Protein AF-A0A8W8JVP8-F1 (afdb_monomer_lite)

Secondary structure (DSSP, 8-state):
-HHHHHHHHHHHHHHHS-TTTTTHHHHHHHHHHHHHHHHHHS-TT-HHHHHHHHHHHHHHHHHHHHTT-GGGGG--HHHHHHHHHHHHH-S-HHHHHHHHHHHHHHHHHHHTSTT-TTHHHHHHHHHHHHHHHHH-S-HHHHHHHHHHHHHHH-SGGGHHHHHHTTHHHHHHHHHHHHHHHHHHHTTS--TTHHHHHHHHHHHHHHHHHHHHHTT-

Radius of gyration: 17.59 Å; chains: 1; bounding box: 47×41×45 Å

Sequence (216 aa):
NLQAHALLCMNNMVNCMDLDLLGGADRLHQVWSSLASLLANIDKTDEMLLEATTSALRAVIQKLSSAGSQKLLEISVSDLQFLFSIGRSCQLADVRVNIVRIVAIVGVVFSKQADLPNVDTLKNIGIFLLTIVCGDKDLWVVSEALDSLFDVFGEDHLDSIDHDIGLTDRLSKFVPEMKSRVNLIKRKPDEHYPVISTAKTNLIRFVKYKLSKKKS

Organism: Magallana gigas (NCBI:txid29159)

Foldseek 3Di:
DVQLVVLQVLLVCLQPDAQVVCVHLVNLLVVLVVLLVVLVVDDLPPPSNLLSSLSNNLSSLVNCLVVVHPSLVVCDLVSLVSLLVCLLPRPDLSNVLSSLNSLLSSLLSQLPDPPSPPLVSNLVSLLSLLCQLVPPPDLLSNLSSLVSCCSNVVDPVCVVSCVVSVVLVSLVVCLVVLVVVLVVCVVPPDPSNVSSVVSSVVSVVSSVVSVVVVVD

Structure (mmCIF, N/CA/C/O backbone):
data_AF-A0A8W8JVP8-F1
#
_entry.id   AF-A0A8W8JVP8-F1
#
loop_
_atom_site.group_PDB
_atom_site.id
_atom_site.type_symbol
_atom_site.label_atom_id
_atom_site.label_alt_id
_atom_site.label_comp_id
_atom_site.label_asym_id
_atom_site.label_entity_id
_atom_site.label_seq_id
_atom_site.pdbx_PDB_ins_code
_atom_site.Cartn_x
_atom_site.Cartn_y
_atom_site.Cartn_z
_atom_site.occupancy
_atom_site.B_iso_or_equiv
_atom_site.auth_seq_id
_atom_site.auth_comp_id
_atom_site.auth_asym_id
_atom_site.auth_atom_id
_atom_site.pdbx_PDB_model_num
ATOM 1 N N . ASN A 1 1 ? 21.450 14.434 -4.551 1.00 73.56 1 ASN A N 1
ATOM 2 C CA . ASN A 1 1 ? 20.374 15.381 -4.929 1.00 73.56 1 ASN A CA 1
ATOM 3 C C . ASN A 1 1 ? 19.906 15.252 -6.395 1.00 73.56 1 ASN A C 1
ATOM 5 O O . ASN A 1 1 ? 18.708 15.160 -6.619 1.00 73.56 1 ASN A O 1
ATOM 9 N N . LEU A 1 2 ? 20.787 15.151 -7.407 1.00 90.06 2 LEU A N 1
ATOM 10 C CA . LEU A 1 2 ? 20.362 14.966 -8.817 1.00 90.06 2 LEU A CA 1
ATOM 11 C C . LEU A 1 2 ? 19.512 13.699 -9.060 1.00 90.06 2 LEU A C 1
ATOM 13 O O . LEU A 1 2 ? 18.519 13.745 -9.778 1.00 90.06 2 LEU A O 1
ATOM 17 N N . GLN A 1 3 ? 19.880 12.578 -8.435 1.00 92.62 3 GLN A N 1
ATOM 18 C CA . GLN A 1 3 ? 19.181 11.301 -8.611 1.00 92.62 3 GLN A CA 1
ATOM 19 C C . GLN A 1 3 ? 17.725 11.344 -8.122 1.00 92.62 3 GLN A C 1
ATOM 21 O O . GLN A 1 3 ? 16.835 10.882 -8.830 1.00 92.62 3 GLN A O 1
ATOM 26 N N . ALA A 1 4 ? 17.466 11.954 -6.961 1.00 93.62 4 ALA A N 1
ATOM 27 C CA . ALA A 1 4 ? 16.108 12.122 -6.448 1.00 93.62 4 ALA A CA 1
ATOM 28 C C . ALA A 1 4 ? 15.243 12.968 -7.398 1.00 93.62 4 ALA A C 1
ATOM 30 O O . ALA A 1 4 ? 14.127 12.581 -7.728 1.00 93.62 4 ALA A O 1
ATOM 31 N N . HIS A 1 5 ? 15.785 14.065 -7.936 1.00 93.38 5 HIS A N 1
ATOM 32 C CA . HIS A 1 5 ? 15.078 14.886 -8.923 1.00 93.38 5 HIS A CA 1
ATOM 33 C C . HIS A 1 5 ? 14.764 14.124 -10.218 1.00 93.38 5 HIS A C 1
ATOM 35 O O . HIS A 1 5 ? 13.668 14.261 -10.762 1.00 93.38 5 HIS A O 1
ATOM 41 N N . ALA A 1 6 ? 15.689 13.289 -10.700 1.00 95.44 6 ALA A N 1
ATOM 42 C CA . ALA A 1 6 ? 15.445 12.440 -11.864 1.00 95.44 6 ALA A CA 1
ATOM 43 C C . ALA A 1 6 ? 14.307 11.433 -11.611 1.00 95.44 6 ALA A C 1
ATOM 45 O O . ALA A 1 6 ? 13.463 11.223 -12.481 1.00 95.44 6 ALA A O 1
ATOM 46 N N . LEU A 1 7 ? 14.239 10.860 -10.407 1.00 96.38 7 LEU A N 1
ATOM 47 C CA . LEU A 1 7 ? 13.170 9.943 -10.002 1.00 96.38 7 LEU A CA 1
ATOM 48 C C . LEU A 1 7 ? 11.818 10.646 -9.842 1.00 96.38 7 LEU A C 1
ATOM 50 O O . LEU A 1 7 ? 10.799 10.109 -10.268 1.00 96.38 7 LEU A O 1
ATOM 54 N N . LEU A 1 8 ? 11.796 11.867 -9.306 1.00 93.56 8 LEU A N 1
ATOM 55 C CA . LEU A 1 8 ? 10.578 12.681 -9.251 1.00 93.56 8 LEU A CA 1
ATOM 56 C C . LEU A 1 8 ? 10.084 13.051 -10.658 1.00 93.56 8 LEU A C 1
ATOM 58 O O . LEU A 1 8 ? 8.886 12.991 -10.932 1.00 93.56 8 LEU A O 1
ATOM 62 N N . CYS A 1 9 ? 11.001 13.364 -11.577 1.00 94.88 9 CYS A N 1
ATOM 63 C CA . CYS A 1 9 ? 10.668 13.568 -12.985 1.00 94.88 9 CYS A CA 1
ATOM 64 C C . CYS A 1 9 ? 10.066 12.297 -13.600 1.00 94.88 9 CYS A C 1
ATOM 66 O O . CYS A 1 9 ? 9.003 12.358 -14.216 1.00 94.88 9 CYS A O 1
ATOM 68 N N . MET A 1 10 ? 10.679 11.134 -13.357 1.00 94.62 10 MET A N 1
ATOM 69 C CA . MET A 1 10 ? 10.148 9.843 -13.797 1.00 94.62 10 MET A CA 1
ATOM 70 C C . MET A 1 10 ? 8.745 9.580 -13.238 1.00 94.62 10 MET A C 1
ATOM 72 O O . MET A 1 10 ? 7.858 9.217 -14.003 1.00 94.62 10 MET A O 1
ATOM 76 N N . ASN A 1 11 ? 8.515 9.804 -11.941 1.00 94.44 11 ASN A N 1
ATOM 77 C CA . ASN A 1 11 ? 7.189 9.703 -11.327 1.00 94.44 11 ASN A CA 1
ATOM 78 C C . ASN A 1 11 ? 6.154 10.550 -12.090 1.00 94.44 11 ASN A C 1
ATOM 80 O O . ASN A 1 11 ? 5.078 10.060 -12.430 1.00 94.44 11 ASN A O 1
ATOM 84 N N . ASN A 1 12 ? 6.490 11.797 -12.421 1.00 94.38 12 ASN A N 1
ATOM 85 C CA . ASN A 1 12 ? 5.593 12.688 -13.158 1.00 94.38 12 ASN A CA 1
ATOM 86 C C . ASN A 1 12 ? 5.352 12.207 -14.598 1.00 94.38 12 ASN A C 1
ATOM 88 O O . ASN A 1 12 ? 4.207 12.162 -15.044 1.00 94.38 12 ASN A O 1
ATOM 92 N N . MET A 1 13 ? 6.408 11.796 -15.308 1.00 95.06 13 MET A N 1
ATOM 93 C CA . MET A 1 13 ? 6.306 11.253 -16.667 1.00 95.06 13 MET A CA 1
ATOM 94 C C . MET A 1 13 ? 5.425 10.006 -16.708 1.00 95.06 13 MET A C 1
ATOM 96 O O . MET A 1 13 ? 4.513 9.927 -17.528 1.00 95.06 13 MET A O 1
ATOM 100 N N . VAL A 1 14 ? 5.651 9.056 -15.797 1.00 95.50 14 VAL A N 1
ATOM 101 C CA . VAL A 1 14 ? 4.862 7.824 -15.725 1.00 95.50 14 VAL A CA 1
ATOM 102 C C . VAL A 1 14 ? 3.395 8.146 -15.470 1.00 95.50 14 VAL A C 1
ATOM 104 O O . VAL A 1 14 ? 2.540 7.563 -16.120 1.00 95.50 14 VAL A O 1
ATOM 107 N N . ASN A 1 15 ? 3.066 9.099 -14.597 1.00 92.25 15 ASN A N 1
ATOM 108 C CA . ASN A 1 15 ? 1.666 9.447 -14.350 1.00 92.25 15 ASN A CA 1
ATOM 109 C C . ASN A 1 15 ? 0.973 10.044 -15.592 1.00 92.25 15 ASN A C 1
ATOM 111 O O . ASN A 1 15 ? -0.162 9.665 -15.887 1.00 92.25 15 ASN A O 1
ATOM 115 N N . CYS A 1 16 ? 1.656 10.906 -16.349 1.00 93.25 16 CYS A N 1
ATOM 116 C CA . CYS A 1 16 ? 1.052 11.665 -17.450 1.00 93.25 16 CYS A CA 1
ATOM 117 C C . CYS A 1 16 ? 1.088 10.976 -18.822 1.00 93.25 16 CYS A C 1
ATOM 119 O O . CYS A 1 16 ? 0.309 11.348 -19.694 1.00 93.25 16 CYS A O 1
ATOM 121 N N . MET A 1 17 ? 1.991 10.019 -19.045 1.00 94.75 17 MET A N 1
ATOM 122 C CA . MET A 1 17 ? 2.182 9.398 -20.361 1.00 94.75 17 MET A CA 1
ATOM 123 C C . MET A 1 17 ? 1.360 8.118 -20.531 1.00 94.75 17 MET A C 1
ATOM 125 O O . MET A 1 17 ? 1.096 7.386 -19.569 1.00 94.75 17 MET A O 1
ATOM 129 N N . ASP A 1 18 ? 0.995 7.826 -21.777 1.00 93.88 18 ASP A N 1
ATOM 130 C CA . ASP A 1 18 ? 0.385 6.553 -22.157 1.00 93.88 18 ASP A CA 1
ATOM 131 C C . ASP A 1 18 ? 1.396 5.406 -22.074 1.00 93.88 18 ASP A C 1
ATOM 133 O O . ASP A 1 18 ? 2.604 5.599 -22.238 1.00 93.88 18 ASP A O 1
ATOM 137 N N . LEU A 1 19 ? 0.895 4.191 -21.836 1.00 94.19 19 LEU A N 1
ATOM 138 C CA . LEU A 1 19 ? 1.739 3.010 -21.638 1.00 94.19 19 LEU A CA 1
ATOM 139 C C . LEU A 1 19 ? 2.659 2.741 -22.840 1.00 94.19 19 LEU A C 1
ATOM 141 O O . LEU A 1 19 ? 3.826 2.395 -22.650 1.00 94.19 19 LEU A O 1
ATOM 145 N N . ASP A 1 20 ? 2.169 2.951 -24.061 1.00 94.12 20 ASP A N 1
ATOM 146 C CA . ASP A 1 20 ? 2.948 2.730 -25.283 1.00 94.12 20 ASP A CA 1
ATOM 147 C C . ASP A 1 20 ? 4.130 3.701 -25.393 1.00 94.12 20 ASP A C 1
ATOM 149 O O . ASP A 1 20 ? 5.238 3.299 -25.753 1.00 94.12 20 ASP A O 1
ATOM 153 N N . LEU A 1 21 ? 3.943 4.961 -24.983 1.00 94.88 21 LEU A N 1
ATOM 154 C CA . LEU A 1 21 ? 5.013 5.966 -24.950 1.00 94.88 21 LEU A CA 1
ATOM 155 C C . LEU A 1 21 ? 6.066 5.667 -23.873 1.00 94.88 21 LEU A C 1
ATOM 157 O O . LEU A 1 21 ? 7.211 6.101 -23.986 1.00 94.88 21 LEU A O 1
ATOM 161 N N . LEU A 1 22 ? 5.695 4.902 -22.845 1.00 94.25 22 LEU A N 1
ATOM 162 C CA . LEU A 1 22 ? 6.605 4.388 -21.818 1.00 94.25 22 LEU A CA 1
ATOM 163 C C . LEU A 1 22 ? 7.315 3.090 -22.253 1.00 94.25 22 LEU A C 1
ATOM 165 O O . LEU A 1 22 ? 8.134 2.547 -21.509 1.00 94.25 22 LEU A O 1
ATOM 169 N N . GLY A 1 23 ? 7.047 2.608 -23.471 1.00 94.88 23 GLY A N 1
ATOM 170 C CA . GLY A 1 23 ? 7.647 1.402 -24.036 1.00 94.88 23 GLY A CA 1
ATOM 171 C C . GLY A 1 23 ? 6.919 0.106 -23.678 1.00 94.88 23 GLY A C 1
ATOM 172 O O . GLY A 1 23 ? 7.521 -0.961 -23.783 1.00 94.88 23 GLY A O 1
ATOM 173 N N . GLY A 1 24 ? 5.653 0.187 -23.262 1.00 96.69 24 GLY A N 1
ATOM 174 C CA . GLY A 1 24 ? 4.805 -0.972 -22.998 1.00 96.69 24 GLY A CA 1
ATOM 175 C C . GLY A 1 24 ? 4.950 -1.564 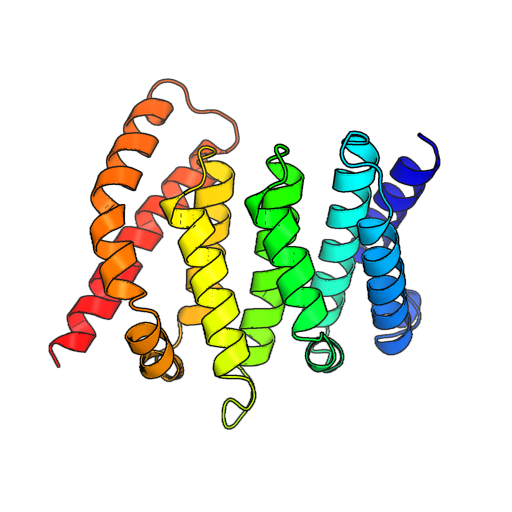-21.591 1.00 96.69 24 GLY A C 1
ATOM 176 O O . GLY A 1 24 ? 5.809 -1.179 -20.792 1.00 96.69 24 GLY A O 1
ATOM 177 N N . ALA A 1 25 ? 4.087 -2.538 -21.290 1.00 96.81 25 ALA A N 1
ATOM 178 C CA . ALA A 1 25 ? 4.012 -3.183 -19.978 1.00 96.81 25 ALA A CA 1
ATOM 179 C C . ALA A 1 25 ? 5.318 -3.882 -19.563 1.00 96.81 25 ALA A C 1
ATOM 181 O O . ALA A 1 25 ? 5.734 -3.745 -18.415 1.00 96.81 25 ALA A O 1
ATOM 182 N N . ASP A 1 26 ? 5.978 -4.597 -20.482 1.00 96.56 26 ASP A N 1
ATOM 183 C CA . ASP A 1 26 ? 7.235 -5.303 -20.201 1.00 96.56 26 ASP A CA 1
ATOM 184 C C . ASP A 1 26 ? 8.339 -4.345 -19.754 1.00 96.56 26 ASP A C 1
ATOM 186 O O . ASP A 1 26 ? 9.007 -4.575 -18.744 1.00 96.56 26 ASP A O 1
ATOM 190 N N . ARG A 1 27 ? 8.513 -3.237 -20.482 1.00 96.50 27 ARG A N 1
ATOM 191 C CA . ARG A 1 27 ? 9.546 -2.252 -20.162 1.00 96.50 27 ARG A CA 1
ATOM 192 C C . ARG A 1 27 ? 9.263 -1.567 -18.836 1.00 96.50 27 ARG A C 1
ATOM 194 O O . ARG A 1 27 ? 10.175 -1.367 -18.039 1.00 96.50 27 ARG A O 1
ATOM 201 N N . LEU A 1 28 ? 8.001 -1.244 -18.576 1.00 96.56 28 LEU A N 1
ATOM 202 C CA . LEU A 1 28 ? 7.609 -0.601 -17.333 1.00 96.56 28 LEU A CA 1
ATOM 203 C C . LEU A 1 28 ? 7.765 -1.548 -16.126 1.00 96.56 28 LEU A C 1
ATOM 205 O O . LEU A 1 28 ? 8.193 -1.114 -15.059 1.00 96.56 28 LEU A O 1
ATOM 209 N N . HIS A 1 29 ? 7.535 -2.851 -16.311 1.00 96.69 29 HIS A N 1
ATOM 210 C CA . HIS A 1 29 ? 7.855 -3.867 -15.306 1.00 96.69 29 HIS A CA 1
ATOM 211 C C . HIS A 1 29 ? 9.371 -3.981 -15.047 1.00 96.69 29 HIS A C 1
ATOM 213 O O . HIS A 1 29 ? 9.794 -4.028 -13.897 1.00 96.69 29 HIS A O 1
ATOM 219 N N . GLN A 1 30 ? 10.220 -3.911 -16.078 1.00 96.56 30 GLN A N 1
ATOM 220 C CA . GLN A 1 30 ? 11.682 -3.866 -15.888 1.00 96.56 30 GLN A CA 1
ATOM 221 C C . GLN A 1 30 ? 12.142 -2.614 -15.122 1.00 96.56 30 GLN A C 1
ATOM 223 O O . GLN A 1 30 ? 13.049 -2.686 -14.285 1.00 96.56 30 GLN A O 1
ATOM 228 N N . VAL A 1 31 ? 11.512 -1.463 -15.386 1.00 96.88 31 VAL A N 1
ATOM 229 C CA . VAL A 1 31 ? 11.746 -0.231 -14.616 1.00 96.88 31 VAL A CA 1
ATOM 230 C C . VAL A 1 31 ? 11.371 -0.451 -13.153 1.00 96.88 31 VAL A C 1
ATOM 232 O O . VAL A 1 31 ? 12.150 -0.085 -12.275 1.00 96.88 31 VAL A O 1
ATOM 235 N N . TRP A 1 32 ? 10.238 -1.102 -12.878 1.00 97.00 32 TRP A N 1
ATOM 236 C CA . TRP A 1 32 ? 9.845 -1.455 -11.516 1.00 97.00 32 TRP A CA 1
ATOM 237 C C . TRP A 1 32 ? 10.912 -2.296 -10.804 1.00 97.00 32 TRP A C 1
ATOM 239 O O . TRP A 1 32 ? 11.363 -1.911 -9.726 1.00 97.00 32 TRP A O 1
ATOM 249 N N . SER A 1 33 ? 11.388 -3.381 -11.426 1.00 96.00 33 SER A N 1
ATOM 250 C CA . SER A 1 33 ? 12.434 -4.235 -10.843 1.00 96.00 33 SER A CA 1
ATOM 251 C C . SER A 1 33 ? 13.728 -3.461 -10.575 1.00 96.00 33 SER A C 1
ATOM 253 O O . SER A 1 33 ? 14.359 -3.629 -9.532 1.00 96.00 33 SER A O 1
ATOM 255 N N . SER A 1 34 ? 14.105 -2.558 -11.485 1.00 96.81 34 SER A N 1
ATOM 256 C CA . SER A 1 34 ? 15.295 -1.712 -11.327 1.00 96.81 34 SER A CA 1
ATOM 257 C C . SER A 1 34 ? 15.152 -0.734 -10.158 1.00 96.81 34 SER A C 1
ATOM 259 O O . SER A 1 34 ? 16.087 -0.553 -9.380 1.00 96.81 34 SER A O 1
ATOM 261 N N . LEU A 1 35 ? 13.972 -0.130 -9.994 1.00 97.62 35 LEU A N 1
ATOM 262 C CA . LEU A 1 35 ? 13.672 0.757 -8.871 1.00 97.62 35 LEU A CA 1
ATOM 263 C C . LEU A 1 35 ? 13.597 -0.003 -7.539 1.00 97.62 35 LEU A C 1
ATOM 265 O O . LEU A 1 35 ? 14.050 0.519 -6.525 1.00 97.62 35 LEU A O 1
ATOM 269 N N . ALA A 1 36 ? 13.073 -1.232 -7.527 1.00 96.06 36 ALA A N 1
ATOM 270 C CA . ALA A 1 36 ? 13.038 -2.079 -6.336 1.00 96.06 36 ALA A CA 1
ATOM 271 C C . ALA A 1 36 ? 1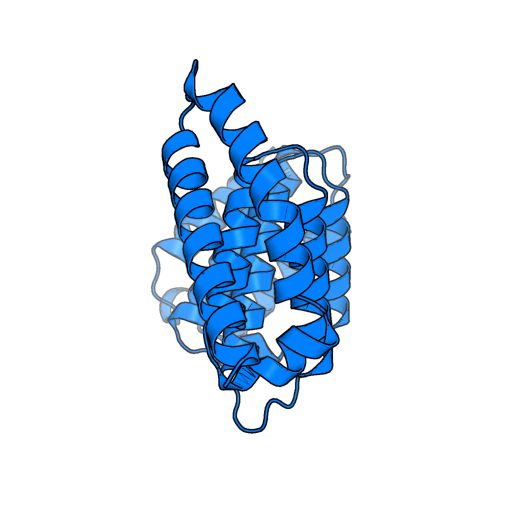4.460 -2.465 -5.899 1.00 96.06 36 ALA A C 1
ATOM 273 O O . ALA A 1 36 ? 14.805 -2.352 -4.721 1.00 96.06 36 ALA A O 1
ATOM 274 N N . SER A 1 37 ? 15.320 -2.814 -6.861 1.00 95.81 37 SER A N 1
ATOM 275 C CA . SER A 1 37 ? 16.746 -3.037 -6.617 1.00 95.81 37 SER A CA 1
ATOM 276 C C . SER A 1 37 ? 17.447 -1.771 -6.126 1.00 95.81 37 SER A C 1
ATOM 278 O O . SER A 1 37 ? 18.285 -1.852 -5.231 1.00 95.81 37 SER A O 1
ATOM 280 N N . LEU A 1 38 ? 17.131 -0.597 -6.679 1.00 96.38 38 LEU A N 1
ATOM 281 C CA . LEU A 1 38 ? 17.670 0.665 -6.174 1.00 96.38 38 LEU A CA 1
ATOM 282 C C . LEU A 1 38 ? 17.245 0.881 -4.718 1.00 96.38 38 LEU A C 1
ATOM 284 O O . LEU A 1 38 ? 18.104 1.121 -3.877 1.00 96.38 38 LEU A O 1
ATOM 288 N N . LEU A 1 39 ? 15.955 0.721 -4.411 1.00 96.62 39 LEU A N 1
ATOM 289 C CA . LEU A 1 39 ? 15.400 0.892 -3.068 1.00 96.62 39 LEU A CA 1
ATOM 290 C C . LEU A 1 39 ? 16.103 0.015 -2.024 1.00 96.62 39 LEU A C 1
ATOM 292 O O . LEU A 1 39 ? 16.334 0.470 -0.907 1.00 96.62 39 LEU A O 1
ATOM 296 N N . ALA A 1 40 ? 16.494 -1.208 -2.391 1.00 95.00 40 ALA A N 1
ATOM 297 C CA . ALA A 1 40 ? 17.250 -2.112 -1.522 1.00 95.00 40 ALA A CA 1
ATOM 298 C C . ALA A 1 40 ? 18.662 -1.617 -1.167 1.00 95.00 40 ALA A C 1
ATOM 300 O O . ALA A 1 40 ? 19.220 -2.054 -0.163 1.00 95.00 40 ALA A O 1
ATOM 301 N N . ASN A 1 41 ? 19.227 -0.707 -1.962 1.00 95.31 41 ASN A N 1
ATOM 302 C CA . ASN A 1 41 ? 20.592 -0.203 -1.814 1.00 95.31 41 ASN A CA 1
ATOM 303 C C . ASN A 1 41 ? 20.664 1.261 -1.345 1.00 95.31 41 ASN A C 1
ATOM 305 O O . ASN A 1 41 ? 21.764 1.788 -1.182 1.00 95.31 41 ASN A O 1
ATOM 309 N N . ILE A 1 42 ? 19.526 1.933 -1.141 1.00 94.69 42 ILE A N 1
ATOM 310 C CA . ILE A 1 42 ? 19.503 3.309 -0.631 1.00 94.69 42 ILE A CA 1
ATOM 311 C C . ILE A 1 42 ? 19.917 3.317 0.844 1.00 94.69 42 ILE A C 1
ATOM 313 O O . ILE A 1 42 ? 19.441 2.508 1.645 1.00 94.69 42 ILE A O 1
ATOM 317 N N . ASP A 1 43 ? 20.778 4.268 1.213 1.00 92.31 43 ASP A N 1
ATOM 318 C CA . ASP A 1 43 ? 21.049 4.573 2.615 1.00 92.31 43 ASP A CA 1
ATOM 319 C C . ASP A 1 43 ? 19.745 5.000 3.301 1.00 92.31 43 ASP A C 1
ATOM 321 O O . ASP A 1 43 ? 19.068 5.926 2.861 1.00 92.31 43 ASP A O 1
ATOM 325 N N . LYS A 1 44 ? 19.395 4.345 4.411 1.00 88.31 44 LYS A N 1
ATOM 326 C CA . LYS A 1 44 ? 18.154 4.617 5.152 1.00 88.31 44 LYS A CA 1
ATOM 327 C C . LYS A 1 44 ? 18.060 6.051 5.687 1.00 88.31 44 LYS A C 1
ATOM 329 O O . LYS A 1 44 ? 16.974 6.459 6.088 1.00 88.31 44 LYS A O 1
ATOM 334 N N . THR A 1 45 ? 19.174 6.778 5.725 1.00 91.06 45 THR A N 1
ATOM 335 C CA . THR A 1 45 ? 19.243 8.192 6.108 1.00 91.06 45 THR A CA 1
ATOM 336 C C . THR A 1 45 ? 19.008 9.156 4.939 1.00 91.06 45 THR A C 1
ATOM 338 O O . THR A 1 45 ? 18.758 10.335 5.178 1.00 91.06 45 THR A O 1
ATOM 341 N N . ASP A 1 46 ? 19.026 8.685 3.685 1.00 94.94 46 ASP A N 1
ATOM 342 C CA . ASP A 1 46 ? 18.709 9.498 2.504 1.00 94.94 46 ASP A CA 1
ATOM 343 C C . ASP A 1 46 ? 17.191 9.545 2.273 1.00 94.94 46 ASP A C 1
ATOM 345 O O . ASP A 1 46 ? 16.623 8.883 1.398 1.00 94.94 46 ASP A O 1
ATOM 349 N N . GLU A 1 47 ? 16.524 10.337 3.111 1.00 95.25 47 GLU A N 1
ATOM 350 C CA . GLU A 1 47 ? 15.067 10.483 3.138 1.00 95.25 47 GLU A CA 1
ATOM 351 C C . GLU A 1 47 ? 14.489 10.895 1.778 1.00 95.25 47 GLU A C 1
ATOM 353 O O . GLU A 1 47 ? 13.506 10.323 1.304 1.00 95.25 47 GLU A O 1
ATOM 358 N N . MET A 1 48 ? 15.159 11.832 1.106 1.00 95.69 48 MET A N 1
ATOM 359 C CA . MET A 1 48 ? 14.738 12.350 -0.192 1.00 95.69 48 MET A CA 1
ATOM 360 C C . MET A 1 48 ? 14.812 11.276 -1.282 1.00 95.69 48 MET A C 1
ATOM 362 O O . MET A 1 48 ? 13.914 11.172 -2.121 1.00 95.69 48 MET A O 1
ATOM 366 N N . LEU A 1 49 ? 15.877 10.469 -1.296 1.00 96.50 49 LEU A N 1
ATOM 367 C CA . LEU A 1 49 ? 16.018 9.407 -2.286 1.00 96.50 49 LEU A CA 1
ATOM 368 C C . LEU A 1 49 ? 15.037 8.257 -2.027 1.00 96.50 49 LEU A C 1
ATOM 370 O O . LEU A 1 49 ? 14.493 7.706 -2.988 1.00 96.50 49 LEU A O 1
ATOM 374 N N . LEU A 1 50 ? 14.758 7.929 -0.760 1.00 97.00 50 LEU A N 1
ATOM 375 C CA . LEU A 1 50 ? 13.727 6.956 -0.383 1.00 97.00 50 LEU A CA 1
ATOM 376 C C . LEU A 1 50 ? 12.337 7.391 -0.862 1.00 97.00 50 LEU A C 1
ATOM 378 O O . LEU A 1 50 ? 11.622 6.609 -1.497 1.00 97.00 50 LEU A O 1
ATOM 382 N N . GLU A 1 51 ? 11.955 8.638 -0.594 1.00 97.38 51 GLU A N 1
ATOM 383 C CA . GLU A 1 51 ? 10.658 9.180 -0.999 1.00 97.38 51 GLU A CA 1
ATOM 384 C C . GLU A 1 51 ? 10.520 9.222 -2.526 1.00 97.38 51 GLU A C 1
ATOM 386 O O . GLU A 1 51 ? 9.531 8.729 -3.078 1.00 97.38 51 GLU A O 1
ATOM 391 N N . ALA A 1 52 ? 11.539 9.723 -3.229 1.00 98.00 52 ALA A N 1
ATOM 392 C CA . ALA A 1 52 ? 11.525 9.803 -4.686 1.00 98.00 52 ALA A CA 1
ATOM 393 C C . ALA A 1 52 ? 11.454 8.412 -5.341 1.00 98.00 52 ALA A C 1
ATOM 395 O O . ALA A 1 52 ? 10.685 8.204 -6.283 1.00 98.00 52 ALA A O 1
ATOM 396 N N . THR A 1 53 ? 12.209 7.437 -4.822 1.00 98.25 53 THR A N 1
ATOM 397 C CA . THR A 1 53 ? 12.223 6.063 -5.353 1.00 98.25 53 THR A CA 1
ATOM 398 C C . THR A 1 53 ? 10.895 5.354 -5.108 1.00 98.25 53 THR A C 1
ATOM 400 O O . THR A 1 53 ? 10.352 4.733 -6.021 1.00 98.25 53 THR A O 1
ATOM 403 N N . THR A 1 54 ? 10.328 5.466 -3.903 1.00 98.19 54 THR A N 1
ATOM 404 C CA . THR A 1 54 ? 9.031 4.840 -3.590 1.00 98.19 54 THR A CA 1
ATOM 405 C C . THR A 1 54 ? 7.865 5.499 -4.321 1.00 98.19 54 THR A C 1
ATOM 407 O O . THR A 1 54 ? 6.941 4.800 -4.739 1.00 98.19 54 THR A O 1
ATOM 410 N N . SER A 1 55 ? 7.934 6.807 -4.573 1.00 98.31 55 SER A N 1
ATOM 411 C CA . SER A 1 55 ? 6.962 7.510 -5.416 1.00 98.31 55 SER A CA 1
ATOM 412 C C . SER A 1 55 ? 7.012 7.012 -6.862 1.00 98.31 55 SER A C 1
ATOM 414 O O . SER A 1 55 ? 5.975 6.661 -7.424 1.00 98.31 55 SER A O 1
ATOM 416 N N . ALA A 1 56 ? 8.212 6.885 -7.442 1.00 98.31 56 ALA A N 1
ATOM 417 C CA . ALA A 1 56 ? 8.391 6.339 -8.788 1.00 98.31 56 ALA A CA 1
ATOM 418 C C . ALA A 1 56 ? 7.911 4.878 -8.894 1.00 98.31 56 ALA A C 1
ATOM 420 O O . ALA A 1 56 ? 7.181 4.542 -9.828 1.00 98.31 56 ALA A O 1
ATOM 421 N N . LEU A 1 57 ? 8.239 4.029 -7.909 1.00 98.06 57 LEU A N 1
ATOM 422 C CA . LEU A 1 57 ? 7.728 2.653 -7.821 1.00 98.06 57 LEU A CA 1
ATOM 423 C C . LEU A 1 57 ? 6.200 2.615 -7.823 1.00 98.06 57 LEU A C 1
ATOM 425 O O . LEU A 1 57 ? 5.599 1.830 -8.559 1.00 98.06 57 LEU A O 1
ATOM 429 N N . ARG A 1 58 ? 5.566 3.481 -7.025 1.00 98.12 58 ARG A N 1
ATOM 430 C CA . ARG A 1 58 ? 4.108 3.571 -6.957 1.00 98.12 58 ARG A CA 1
ATOM 431 C C . ARG A 1 58 ? 3.504 4.007 -8.285 1.00 98.12 58 ARG A C 1
ATOM 433 O O . ARG A 1 58 ? 2.541 3.384 -8.719 1.00 98.12 58 ARG A O 1
ATOM 440 N N . ALA A 1 59 ? 4.054 5.031 -8.937 1.00 98.25 59 ALA A N 1
ATOM 441 C CA . ALA A 1 59 ? 3.559 5.491 -10.236 1.00 98.25 59 ALA A CA 1
ATOM 442 C C . ALA A 1 59 ? 3.611 4.381 -11.294 1.00 98.25 59 ALA A C 1
ATOM 444 O O . ALA A 1 59 ? 2.648 4.178 -12.033 1.00 98.25 59 ALA A O 1
ATOM 445 N N . VAL A 1 60 ? 4.703 3.614 -11.319 1.00 98.25 60 VAL A N 1
ATOM 446 C CA . VAL A 1 60 ? 4.873 2.470 -12.222 1.00 98.25 60 VAL A CA 1
ATOM 447 C C . VAL A 1 60 ? 3.800 1.404 -11.990 1.00 98.25 60 VAL A C 1
ATOM 449 O O . VAL A 1 60 ? 3.110 1.007 -12.931 1.00 98.25 60 VAL A O 1
ATOM 452 N N . ILE A 1 61 ? 3.612 0.976 -10.740 1.00 97.62 61 ILE A N 1
ATOM 453 C CA . ILE A 1 61 ? 2.611 -0.038 -10.381 1.00 97.62 61 ILE A CA 1
ATOM 454 C C . ILE A 1 61 ? 1.192 0.447 -10.680 1.00 97.62 61 ILE A C 1
ATOM 456 O O . ILE A 1 61 ? 0.382 -0.297 -11.235 1.00 97.62 61 ILE A O 1
ATOM 460 N N . GLN A 1 62 ? 0.904 1.714 -10.388 1.00 97.38 62 GLN A N 1
ATOM 461 C CA . GLN A 1 62 ? -0.382 2.329 -10.691 1.00 97.38 62 GLN A CA 1
ATOM 462 C C . GLN A 1 62 ? -0.665 2.340 -12.196 1.00 97.38 62 GLN A C 1
ATOM 464 O O . GLN A 1 62 ? -1.776 1.997 -12.605 1.00 97.38 62 GLN A O 1
ATOM 469 N N . LYS A 1 63 ? 0.326 2.695 -13.024 1.00 97.88 63 LYS A N 1
ATOM 470 C CA . LYS A 1 63 ? 0.181 2.702 -14.483 1.00 97.88 63 LYS A CA 1
ATOM 471 C C . LYS A 1 63 ? -0.069 1.296 -15.023 1.00 97.88 63 LYS A C 1
ATOM 473 O O . LYS A 1 63 ? -1.020 1.110 -15.782 1.00 97.88 63 LYS A O 1
ATOM 478 N N . LEU A 1 64 ? 0.713 0.305 -14.586 1.00 97.62 64 LEU A N 1
ATOM 479 C CA . LEU A 1 64 ? 0.513 -1.099 -14.963 1.00 97.62 64 LEU A CA 1
ATOM 480 C C . LEU A 1 64 ? -0.888 -1.598 -14.587 1.00 97.62 64 LEU A C 1
ATOM 482 O O . LEU A 1 64 ? -1.548 -2.238 -15.405 1.00 97.62 64 LEU A O 1
ATOM 486 N N . SER A 1 65 ? -1.361 -1.256 -13.387 1.00 96.44 65 SER A N 1
ATOM 487 C CA . SER A 1 65 ? -2.691 -1.637 -12.904 1.00 96.44 65 SER A CA 1
ATOM 488 C C . SER A 1 65 ? -3.802 -0.988 -13.724 1.00 96.44 65 SER A C 1
ATOM 490 O O . SER A 1 65 ? -4.701 -1.680 -14.198 1.00 96.44 65 SER A O 1
ATOM 492 N N . SER A 1 66 ? -3.703 0.321 -13.986 1.00 95.50 66 SER A N 1
ATOM 493 C CA . SER A 1 66 ? -4.683 1.042 -14.812 1.00 95.50 66 SER A CA 1
ATOM 494 C C . SER A 1 66 ? -4.774 0.516 -16.246 1.00 95.50 66 SER A C 1
ATOM 496 O O . SER A 1 66 ? -5.828 0.613 -16.865 1.00 95.50 66 SER A O 1
ATOM 498 N N . ALA A 1 67 ? -3.692 -0.079 -16.753 1.00 95.38 67 ALA A N 1
ATOM 499 C CA . ALA A 1 67 ? -3.646 -0.703 -18.068 1.00 95.38 67 ALA A CA 1
ATOM 500 C C . ALA A 1 67 ? -4.102 -2.177 -18.070 1.00 95.38 67 ALA A C 1
ATOM 502 O O . ALA A 1 67 ? -4.032 -2.829 -19.107 1.00 95.38 67 ALA A O 1
ATOM 503 N N . GLY A 1 68 ? -4.523 -2.732 -16.926 1.00 94.12 68 GLY A N 1
ATOM 504 C CA . GLY A 1 68 ? -4.925 -4.139 -16.812 1.00 94.12 68 GLY A CA 1
ATOM 505 C C . GLY A 1 68 ? -3.780 -5.127 -17.058 1.00 94.12 68 GLY A C 1
ATOM 506 O O . GLY A 1 68 ? -4.014 -6.257 -17.489 1.00 94.12 68 GLY A O 1
ATOM 507 N N . SER A 1 69 ? -2.534 -4.704 -16.827 1.00 94.75 69 SER A N 1
ATOM 508 C CA . SER A 1 69 ? -1.359 -5.510 -17.141 1.00 94.75 69 SER A CA 1
ATOM 509 C C . SER A 1 69 ? -1.225 -6.713 -16.209 1.00 94.75 69 SER A C 1
ATOM 511 O O . SER A 1 69 ? -1.123 -6.569 -14.989 1.00 94.75 69 SER A O 1
ATOM 513 N N . GLN A 1 70 ? -1.102 -7.902 -16.801 1.00 92.62 70 GLN A N 1
ATOM 514 C CA . GLN A 1 70 ? -0.825 -9.144 -16.071 1.00 92.62 70 GLN A CA 1
ATOM 515 C C . GLN A 1 70 ? 0.586 -9.180 -15.468 1.00 92.62 70 GLN A C 1
ATOM 517 O O . GLN A 1 70 ? 0.867 -10.030 -14.630 1.00 92.62 70 GLN A O 1
ATOM 522 N N . LYS A 1 71 ? 1.464 -8.224 -15.811 1.00 94.62 71 LYS A N 1
ATOM 523 C CA . LYS A 1 71 ? 2.809 -8.110 -15.222 1.00 94.62 71 LYS A CA 1
ATOM 524 C C . LYS A 1 71 ? 2.809 -7.914 -13.718 1.00 94.62 71 LYS A C 1
ATOM 526 O O . LYS A 1 71 ? 3.770 -8.279 -13.060 1.00 94.62 71 LYS A O 1
ATOM 531 N N . LEU A 1 72 ? 1.723 -7.395 -13.155 1.00 94.06 72 LEU A N 1
ATOM 532 C CA . LEU A 1 72 ? 1.597 -7.285 -11.706 1.00 94.06 72 LEU A CA 1
ATOM 533 C C . LEU A 1 72 ? 1.522 -8.651 -11.010 1.00 94.06 72 LEU A C 1
ATOM 535 O O . LEU A 1 72 ? 1.882 -8.731 -9.841 1.00 94.06 72 LEU A O 1
ATOM 539 N N . LEU A 1 73 ? 1.129 -9.719 -11.716 1.00 93.31 73 LEU A N 1
ATOM 540 C CA . LEU A 1 73 ? 1.173 -11.097 -11.211 1.00 93.31 73 LEU A CA 1
ATOM 541 C C . LEU A 1 73 ? 2.593 -11.666 -11.115 1.00 93.31 73 LEU A C 1
ATOM 543 O O . LEU A 1 73 ? 2.794 -12.663 -10.431 1.00 93.31 73 LEU A O 1
ATOM 547 N N . GLU A 1 74 ? 3.573 -11.040 -11.772 1.00 93.50 74 GLU A N 1
ATOM 548 C CA . GLU A 1 74 ? 4.980 -11.455 -11.721 1.00 93.50 74 GLU A CA 1
ATOM 549 C C . GLU A 1 74 ? 5.705 -10.910 -10.475 1.00 93.50 74 GLU A C 1
ATOM 551 O O . GLU A 1 74 ? 6.833 -11.314 -10.194 1.00 93.50 74 GLU A O 1
ATOM 556 N N . ILE A 1 75 ? 5.060 -10.030 -9.696 1.00 93.12 75 ILE A N 1
ATOM 557 C CA . ILE A 1 75 ? 5.610 -9.501 -8.443 1.00 93.12 75 ILE A CA 1
ATOM 558 C C . ILE A 1 75 ? 5.721 -10.632 -7.426 1.00 93.12 75 ILE A C 1
ATOM 560 O O . ILE A 1 75 ? 4.727 -11.242 -7.023 1.00 93.12 75 ILE A O 1
ATOM 564 N N . SER A 1 76 ? 6.950 -10.900 -6.990 1.00 92.75 76 SER A N 1
ATOM 565 C CA . SER A 1 76 ? 7.237 -12.052 -6.150 1.00 92.75 76 SER A CA 1
ATOM 566 C C . SER A 1 76 ? 6.839 -11.822 -4.692 1.00 92.75 76 SER A C 1
ATOM 568 O O . SER A 1 76 ? 6.772 -10.698 -4.186 1.00 92.75 76 SER A O 1
ATOM 570 N N . VAL A 1 77 ? 6.656 -12.922 -3.959 1.00 93.50 77 VAL A N 1
ATOM 571 C CA . VAL A 1 77 ? 6.461 -12.871 -2.503 1.00 93.50 77 VAL A CA 1
ATOM 572 C C . VAL A 1 77 ? 7.656 -12.205 -1.813 1.00 93.50 77 VAL A C 1
ATOM 574 O O . VAL A 1 77 ? 7.461 -11.456 -0.858 1.00 93.50 77 VAL A O 1
ATOM 577 N N . SER A 1 78 ? 8.885 -12.424 -2.293 1.00 94.69 78 SER A N 1
ATOM 578 C CA . SER A 1 78 ? 10.083 -11.763 -1.757 1.00 94.69 78 SER A CA 1
ATOM 579 C C . SER A 1 78 ? 10.050 -10.249 -1.932 1.00 94.69 78 SER A C 1
ATOM 581 O O . SER A 1 78 ? 10.399 -9.536 -0.990 1.00 94.69 78 SER A O 1
ATOM 583 N N . ASP A 1 79 ? 9.574 -9.757 -3.078 1.00 95.38 79 ASP A N 1
ATOM 584 C CA . ASP A 1 79 ? 9.438 -8.317 -3.306 1.00 95.38 79 ASP A CA 1
ATOM 585 C C . ASP A 1 79 ? 8.433 -7.712 -2.324 1.00 95.38 79 ASP A C 1
ATOM 587 O O . ASP A 1 79 ? 8.706 -6.695 -1.688 1.00 95.38 79 ASP A O 1
ATOM 591 N N . LEU A 1 80 ? 7.294 -8.381 -2.122 1.00 97.44 80 LEU A N 1
ATOM 592 C CA . LEU A 1 80 ? 6.291 -7.948 -1.152 1.00 97.44 80 LEU A CA 1
ATOM 593 C C . LEU A 1 80 ? 6.834 -7.959 0.279 1.00 97.44 80 LEU A C 1
ATOM 595 O O . LEU A 1 80 ? 6.644 -6.985 1.001 1.00 97.44 80 LEU A O 1
ATOM 599 N N . GLN A 1 81 ? 7.555 -9.004 0.694 1.00 97.50 81 GLN A N 1
ATOM 600 C CA . GLN A 1 81 ? 8.157 -9.054 2.033 1.00 97.50 81 GLN A CA 1
ATOM 601 C C . GLN A 1 81 ? 9.181 -7.937 2.246 1.00 97.50 81 GLN A C 1
ATOM 603 O O . GLN A 1 81 ? 9.210 -7.316 3.315 1.00 97.50 81 GLN A O 1
ATOM 608 N N . PHE A 1 82 ? 9.981 -7.634 1.223 1.00 97.25 82 PHE A N 1
ATOM 609 C CA . PHE A 1 82 ? 10.895 -6.501 1.247 1.00 97.25 82 PHE A CA 1
ATOM 610 C C . PHE A 1 82 ? 10.137 -5.177 1.423 1.00 97.25 82 PHE A C 1
ATOM 612 O O . PHE A 1 82 ? 10.434 -4.424 2.356 1.00 97.25 82 PHE A O 1
ATOM 619 N N . LEU A 1 83 ? 9.093 -4.931 0.627 1.00 98.25 83 LEU A N 1
ATOM 620 C CA . LEU A 1 83 ? 8.243 -3.744 0.761 1.00 98.25 83 LEU A CA 1
ATOM 621 C C . LEU A 1 83 ? 7.592 -3.668 2.148 1.00 98.25 83 LEU A C 1
ATOM 623 O O . LEU A 1 83 ? 7.631 -2.617 2.786 1.00 98.25 83 LEU A O 1
ATOM 627 N N . PHE A 1 84 ? 7.075 -4.780 2.680 1.00 98.50 84 PHE A N 1
ATOM 628 C CA . PHE A 1 84 ? 6.485 -4.804 4.018 1.00 98.50 84 PHE A CA 1
ATOM 629 C C . PHE A 1 84 ? 7.484 -4.405 5.100 1.00 98.50 84 PHE A C 1
ATOM 631 O O . PHE A 1 84 ? 7.097 -3.765 6.079 1.00 98.50 84 PHE A O 1
ATOM 638 N N . SER A 1 85 ? 8.752 -4.798 4.957 1.00 97.56 85 SER A N 1
ATOM 639 C CA . SER A 1 85 ? 9.798 -4.433 5.912 1.00 97.56 85 SER A CA 1
ATOM 640 C C . SER A 1 85 ? 10.023 -2.917 5.941 1.00 97.56 85 SER A C 1
ATOM 642 O O . SER A 1 85 ? 10.116 -2.331 7.022 1.00 97.56 85 SER A O 1
ATOM 644 N N . ILE A 1 86 ? 10.006 -2.261 4.775 1.00 97.12 86 ILE A N 1
ATOM 645 C CA . ILE A 1 86 ? 10.140 -0.804 4.651 1.00 97.12 86 ILE A CA 1
ATOM 646 C C . ILE A 1 86 ? 8.904 -0.115 5.221 1.00 97.12 86 ILE A C 1
ATOM 648 O O . ILE A 1 86 ? 9.037 0.759 6.077 1.00 97.12 86 ILE A O 1
ATOM 652 N N . GLY A 1 87 ? 7.710 -0.557 4.818 1.00 97.44 87 GLY A N 1
ATOM 653 C CA . GLY A 1 87 ? 6.443 0.011 5.279 1.00 97.44 87 GLY A CA 1
ATOM 654 C C . GLY A 1 87 ? 6.267 -0.049 6.797 1.00 97.44 87 GLY A C 1
ATOM 655 O O . GLY A 1 87 ? 5.621 0.821 7.363 1.00 97.44 87 GLY A O 1
ATOM 656 N N . ARG A 1 88 ? 6.879 -1.031 7.475 1.00 96.75 88 ARG A N 1
ATOM 657 C CA . ARG A 1 88 ? 6.849 -1.152 8.944 1.00 96.75 88 ARG A CA 1
ATOM 658 C C . ARG A 1 88 ? 7.932 -0.354 9.677 1.00 96.75 88 ARG A C 1
ATOM 660 O O . ARG A 1 88 ? 7.757 -0.074 10.857 1.00 96.75 88 ARG A O 1
ATOM 667 N N . SER A 1 89 ? 9.069 -0.062 9.041 1.00 94.00 89 SER A N 1
ATOM 668 C CA . SER A 1 89 ? 10.264 0.447 9.741 1.00 94.00 89 SER A CA 1
ATOM 669 C C . SER A 1 89 ? 10.666 1.876 9.370 1.00 94.00 89 SER A C 1
ATOM 671 O O . SER A 1 89 ? 11.337 2.542 10.165 1.00 94.00 89 SER A O 1
ATOM 673 N N . CYS A 1 90 ? 10.262 2.367 8.196 1.00 95.62 90 CYS A N 1
ATOM 674 C CA . CYS A 1 90 ? 10.612 3.708 7.741 1.00 95.62 90 CYS A CA 1
ATOM 675 C C . CYS A 1 90 ? 9.914 4.784 8.584 1.00 95.62 90 CYS A C 1
ATOM 677 O O . CYS A 1 90 ? 8.712 4.710 8.833 1.00 95.62 90 CYS A O 1
ATOM 679 N N . GLN A 1 91 ? 10.654 5.812 9.002 1.00 95.31 91 GLN A N 1
ATOM 680 C CA . GLN A 1 91 ? 10.107 6.901 9.820 1.00 95.31 91 GLN A CA 1
ATOM 681 C C . GLN A 1 91 ? 9.304 7.924 9.001 1.00 95.31 91 GLN A C 1
ATOM 683 O O . GLN A 1 91 ? 8.441 8.603 9.555 1.00 95.31 91 GLN A O 1
ATOM 688 N N . LEU A 1 92 ? 9.499 7.961 7.681 1.00 97.31 92 LEU A N 1
ATOM 689 C CA . LEU A 1 92 ? 8.825 8.888 6.772 1.00 97.31 92 LEU A CA 1
ATOM 690 C C . LEU A 1 92 ? 7.416 8.409 6.430 1.00 97.31 92 LEU A C 1
ATOM 692 O O . LEU A 1 92 ? 7.245 7.310 5.896 1.00 97.31 92 LEU A O 1
ATOM 696 N N . ALA A 1 93 ? 6.413 9.238 6.723 1.00 97.44 93 ALA A N 1
ATOM 697 C CA . ALA A 1 93 ? 5.016 8.927 6.439 1.00 97.44 93 ALA A CA 1
ATOM 698 C C . ALA A 1 93 ? 4.780 8.722 4.934 1.00 97.44 93 ALA A C 1
ATOM 700 O O . ALA A 1 93 ? 4.209 7.702 4.555 1.00 97.44 93 ALA A O 1
ATOM 701 N N . ASP A 1 94 ? 5.319 9.596 4.080 1.00 97.50 94 ASP A N 1
ATOM 702 C CA . ASP A 1 94 ? 5.198 9.515 2.617 1.00 97.50 94 ASP A CA 1
ATOM 703 C C . ASP A 1 94 ? 5.700 8.188 2.048 1.00 97.50 94 ASP A C 1
ATOM 705 O O . ASP A 1 94 ? 5.029 7.547 1.235 1.00 97.50 94 ASP A O 1
ATOM 709 N N . VAL A 1 95 ? 6.850 7.714 2.535 1.00 98.25 95 VAL A N 1
ATOM 710 C CA . VAL A 1 95 ? 7.392 6.405 2.154 1.00 98.25 95 VAL A CA 1
ATOM 711 C C . VAL A 1 95 ? 6.442 5.291 2.583 1.00 98.25 95 VAL A C 1
ATOM 713 O O . VAL A 1 95 ? 6.119 4.421 1.774 1.00 98.25 95 VAL A O 1
ATOM 716 N N . ARG A 1 96 ? 5.947 5.309 3.828 1.00 98.50 96 ARG A N 1
ATOM 717 C CA . ARG A 1 96 ? 5.009 4.281 4.308 1.00 98.50 96 ARG A CA 1
ATOM 718 C C . ARG A 1 96 ? 3.703 4.284 3.512 1.00 98.50 96 ARG A C 1
ATOM 720 O O . ARG A 1 96 ? 3.246 3.209 3.126 1.00 98.50 96 ARG A O 1
ATOM 727 N N . VAL A 1 97 ? 3.152 5.454 3.187 1.00 98.44 97 VAL A N 1
ATOM 728 C CA . VAL A 1 97 ? 1.964 5.592 2.326 1.00 98.44 97 VAL A CA 1
ATOM 729 C C . VAL A 1 97 ? 2.227 5.042 0.928 1.00 98.44 97 VAL A C 1
ATOM 731 O O . VAL A 1 97 ? 1.412 4.279 0.406 1.00 98.44 97 VAL A O 1
ATOM 734 N N . ASN A 1 98 ? 3.372 5.371 0.323 1.00 98.50 98 ASN A N 1
ATOM 735 C CA . ASN A 1 98 ? 3.743 4.839 -0.985 1.00 98.50 98 ASN A CA 1
ATOM 736 C C . ASN A 1 98 ? 3.785 3.305 -0.973 1.00 98.50 98 ASN A C 1
ATOM 738 O O . ASN A 1 98 ? 3.209 2.674 -1.858 1.00 98.50 98 ASN A O 1
ATOM 742 N N . ILE A 1 99 ? 4.406 2.709 0.048 1.00 98.62 99 ILE A N 1
ATOM 743 C CA . ILE A 1 99 ? 4.486 1.253 0.213 1.00 98.62 99 ILE A CA 1
ATOM 744 C C . ILE A 1 99 ? 3.101 0.628 0.401 1.00 98.62 99 ILE A C 1
ATOM 746 O O . ILE A 1 99 ? 2.785 -0.350 -0.276 1.00 98.62 99 ILE A O 1
ATOM 750 N N . VAL A 1 100 ? 2.273 1.189 1.286 1.00 98.75 100 VAL A N 1
ATOM 751 C CA . VAL A 1 100 ? 0.897 0.727 1.527 1.00 98.75 100 VAL A CA 1
ATOM 752 C C . VAL A 1 100 ? 0.113 0.681 0.217 1.00 98.75 100 VAL A C 1
ATOM 754 O O . VAL A 1 100 ? -0.449 -0.360 -0.119 1.00 98.75 100 VAL A O 1
ATOM 757 N N . ARG A 1 101 ? 0.164 1.757 -0.575 1.00 98.31 101 ARG A N 1
ATOM 758 C CA . ARG A 1 101 ? -0.536 1.847 -1.863 1.00 98.31 101 ARG A CA 1
ATOM 759 C C . ARG A 1 101 ? 0.008 0.873 -2.908 1.00 98.31 101 ARG A C 1
ATOM 761 O O . ARG A 1 101 ? -0.780 0.256 -3.614 1.00 98.31 101 ARG A O 1
ATOM 768 N N . ILE A 1 102 ? 1.331 0.698 -3.004 1.00 98.50 102 ILE A N 1
ATOM 769 C CA . ILE A 1 102 ? 1.935 -0.303 -3.904 1.00 98.50 102 ILE A CA 1
ATOM 770 C C . ILE A 1 102 ? 1.390 -1.694 -3.573 1.00 98.50 102 ILE A C 1
ATOM 772 O O . ILE A 1 102 ? 0.885 -2.389 -4.451 1.00 98.50 102 ILE A O 1
ATOM 776 N N . VAL A 1 103 ? 1.463 -2.078 -2.299 1.00 98.38 103 VAL A N 1
ATOM 777 C CA . VAL A 1 103 ? 1.007 -3.384 -1.819 1.00 98.38 103 VAL A CA 1
ATOM 778 C C . VAL A 1 103 ? -0.488 -3.577 -2.071 1.00 98.38 103 VAL A C 1
ATOM 780 O O . VAL A 1 103 ? -0.896 -4.652 -2.510 1.00 98.38 103 VAL A O 1
ATOM 783 N N . ALA A 1 104 ? -1.298 -2.545 -1.833 1.00 98.06 104 ALA A N 1
ATOM 784 C CA . ALA A 1 104 ? -2.736 -2.582 -2.066 1.00 98.06 104 ALA A CA 1
ATOM 785 C C . ALA A 1 104 ? -3.068 -2.833 -3.539 1.00 98.06 104 ALA A C 1
ATOM 787 O O . ALA A 1 104 ? -3.875 -3.706 -3.842 1.00 98.06 104 ALA A O 1
ATOM 788 N N . ILE A 1 105 ? -2.396 -2.138 -4.463 1.00 97.94 105 ILE A N 1
ATOM 789 C CA . ILE A 1 105 ? -2.606 -2.322 -5.904 1.00 97.94 105 ILE A CA 1
ATOM 790 C C . ILE A 1 105 ? -2.314 -3.769 -6.315 1.00 97.94 105 ILE A C 1
ATOM 792 O O . ILE A 1 105 ? -3.107 -4.371 -7.041 1.00 97.94 105 ILE A O 1
ATOM 796 N N . VAL A 1 106 ? -1.215 -4.349 -5.825 1.00 97.06 106 VAL A N 1
ATOM 797 C CA . VAL A 1 106 ? -0.893 -5.763 -6.076 1.00 97.06 106 VAL A CA 1
ATOM 798 C C . VAL A 1 106 ? -1.966 -6.676 -5.477 1.00 97.06 106 VAL A C 1
ATOM 800 O O . VAL A 1 106 ? -2.451 -7.578 -6.157 1.00 97.06 106 VAL A O 1
ATOM 803 N N . GLY A 1 107 ? -2.403 -6.397 -4.246 1.00 96.94 107 GLY A N 1
ATOM 804 C CA . GLY A 1 107 ? -3.478 -7.129 -3.576 1.00 96.94 107 GLY A CA 1
ATOM 805 C C . GLY A 1 107 ? -4.789 -7.128 -4.362 1.00 96.94 107 GLY A C 1
ATOM 806 O O . GLY A 1 107 ? -5.382 -8.186 -4.543 1.00 96.94 107 GLY A O 1
ATOM 807 N N . VAL A 1 108 ? -5.202 -5.979 -4.902 1.00 96.38 108 VAL A N 1
ATOM 808 C CA . VAL A 1 108 ? -6.410 -5.848 -5.736 1.00 96.38 108 VAL A CA 1
ATOM 809 C C . VAL A 1 108 ? -6.292 -6.662 -7.025 1.00 96.38 108 VAL A C 1
ATOM 811 O O . VAL A 1 108 ? -7.264 -7.266 -7.472 1.00 96.38 108 VAL A O 1
ATOM 814 N N . VAL A 1 109 ? -5.116 -6.693 -7.653 1.00 95.50 109 VAL A N 1
ATOM 815 C CA . VAL A 1 109 ? -4.912 -7.511 -8.859 1.00 95.50 109 VAL A CA 1
ATOM 816 C C . VAL A 1 109 ? -4.969 -8.998 -8.523 1.00 95.50 109 VAL A C 1
ATOM 818 O O . VAL A 1 109 ? -5.570 -9.771 -9.271 1.00 95.50 109 VAL A O 1
ATOM 821 N N . PHE A 1 110 ? -4.384 -9.400 -7.394 1.00 94.75 110 PHE A N 1
ATOM 822 C CA . PHE A 1 110 ? -4.358 -10.793 -6.951 1.00 94.75 110 PHE A CA 1
ATOM 823 C C . PHE A 1 110 ? -5.749 -11.275 -6.545 1.00 94.75 110 PHE A C 1
ATOM 825 O O . PHE A 1 110 ? -6.116 -12.404 -6.864 1.00 94.75 110 PHE A O 1
ATOM 832 N N . SER A 1 111 ? -6.539 -10.421 -5.891 1.00 94.00 111 SER A N 1
ATOM 833 C CA . SER A 1 111 ? -7.885 -10.765 -5.432 1.00 94.00 111 SER A CA 1
ATOM 834 C C . SER A 1 111 ? -8.890 -10.937 -6.569 1.00 94.00 111 SER A C 1
ATOM 836 O O . SER A 1 111 ? -9.905 -11.604 -6.387 1.00 94.00 111 SER A O 1
ATOM 838 N N . LYS A 1 112 ? -8.598 -10.384 -7.750 1.00 92.50 112 LYS A N 1
ATOM 839 C CA . LYS A 1 112 ? -9.426 -10.504 -8.959 1.00 92.50 112 LYS A CA 1
ATOM 840 C C . LYS A 1 112 ? -9.106 -11.727 -9.820 1.00 92.50 112 LYS A C 1
ATOM 842 O O . LYS A 1 112 ? -9.796 -11.949 -10.812 1.00 92.50 112 LYS A O 1
ATOM 847 N N . GLN A 1 113 ? -8.071 -12.500 -9.488 1.00 90.06 113 GLN A N 1
ATOM 848 C CA . GLN A 1 113 ? -7.727 -13.692 -10.263 1.00 90.06 113 GLN A CA 1
ATOM 849 C C . GLN A 1 113 ? -8.736 -14.814 -10.019 1.00 90.06 113 GLN A C 1
ATOM 851 O O . GLN A 1 113 ? -9.108 -15.085 -8.875 1.00 90.06 113 GLN A O 1
ATOM 856 N N . ALA A 1 114 ? -9.139 -15.487 -11.100 1.00 77.69 114 ALA A N 1
ATOM 857 C CA . ALA A 1 114 ? -9.944 -16.700 -11.010 1.00 77.69 114 ALA A CA 1
ATOM 858 C C . ALA A 1 114 ? -9.221 -17.745 -10.144 1.00 77.69 114 ALA A C 1
ATOM 860 O O . ALA A 1 114 ? -7.995 -17.835 -10.176 1.00 77.69 114 ALA A O 1
ATOM 861 N N . ASP A 1 115 ? -9.982 -18.489 -9.342 1.00 75.75 115 ASP A N 1
ATOM 862 C CA . ASP A 1 115 ? -9.503 -19.552 -8.444 1.00 75.75 115 ASP A CA 1
ATOM 863 C C . ASP A 1 115 ? -8.517 -19.125 -7.336 1.00 75.75 115 ASP A C 1
ATOM 865 O O . ASP A 1 115 ? -8.011 -19.977 -6.608 1.00 75.75 115 ASP A O 1
ATOM 869 N N . LEU A 1 116 ? -8.271 -17.817 -7.157 1.00 76.12 116 LEU A N 1
ATOM 870 C CA . LEU A 1 116 ? -7.409 -17.246 -6.111 1.00 76.12 116 LEU A CA 1
ATOM 871 C C . LEU A 1 116 ? -6.072 -18.003 -5.918 1.00 76.12 116 LEU A C 1
ATOM 873 O O . LEU A 1 116 ? -5.739 -18.369 -4.793 1.00 76.12 116 LEU A O 1
ATOM 877 N N . PRO A 1 117 ? -5.229 -18.194 -6.948 1.00 76.12 117 PRO A N 1
ATOM 878 C CA . PRO A 1 117 ? -3.972 -18.945 -6.815 1.00 76.12 117 PRO A CA 1
ATOM 879 C C . PRO A 1 117 ? -2.996 -18.345 -5.784 1.00 76.12 117 PRO A C 1
ATOM 881 O O . PRO A 1 117 ? -2.054 -19.003 -5.354 1.00 76.12 117 PRO A O 1
ATOM 884 N N . ASN A 1 118 ? -3.229 -17.097 -5.366 1.00 85.44 118 ASN A N 1
ATOM 885 C CA . ASN A 1 118 ? -2.373 -16.321 -4.479 1.00 85.44 118 ASN A CA 1
ATOM 886 C C . ASN A 1 118 ? -2.952 -16.141 -3.061 1.00 85.44 118 ASN A C 1
ATOM 888 O O . ASN A 1 118 ? -2.685 -15.114 -2.433 1.00 85.44 118 ASN A O 1
ATOM 892 N N . VAL A 1 119 ? -3.739 -17.099 -2.543 1.00 92.50 119 VAL A N 1
ATOM 893 C CA . VAL A 1 119 ? -4.368 -17.005 -1.203 1.00 92.50 119 VAL A CA 1
ATOM 894 C C . VAL A 1 119 ? -3.364 -16.622 -0.112 1.00 92.50 119 VAL A C 1
ATOM 896 O O . VAL A 1 119 ? -3.610 -15.681 0.640 1.00 92.50 119 VAL A O 1
ATOM 899 N N . ASP A 1 120 ? -2.222 -17.306 -0.024 1.00 94.25 120 ASP A N 1
ATOM 900 C CA . ASP A 1 120 ? -1.232 -17.033 1.028 1.00 94.25 120 ASP A CA 1
ATOM 901 C C . ASP A 1 120 ? -0.591 -15.651 0.877 1.00 94.25 120 ASP A C 1
ATOM 903 O O . ASP A 1 120 ? -0.333 -14.955 1.863 1.00 94.25 120 ASP A O 1
ATOM 907 N N . THR A 1 121 ? -0.385 -15.200 -0.359 1.00 95.38 121 THR A N 1
ATOM 908 C CA . THR A 1 121 ? 0.109 -13.847 -0.619 1.00 95.38 121 THR A CA 1
ATOM 909 C C . THR A 1 121 ? -0.925 -12.797 -0.222 1.00 95.38 121 THR A C 1
ATOM 911 O O . THR A 1 121 ? -0.568 -11.819 0.433 1.00 95.38 121 THR A O 1
ATOM 914 N N . LEU A 1 122 ? -2.209 -13.017 -0.519 1.00 96.50 122 LEU A N 1
ATOM 915 C CA . LEU A 1 122 ? -3.303 -12.151 -0.071 1.00 96.50 122 LEU A CA 1
ATOM 916 C C . LEU A 1 122 ? -3.403 -12.111 1.458 1.00 96.50 122 LEU A C 1
ATOM 918 O O . LEU A 1 122 ? -3.517 -11.027 2.028 1.00 96.50 122 LEU A O 1
ATOM 922 N N . LYS A 1 123 ? -3.263 -13.254 2.142 1.00 97.56 123 LYS A N 1
ATOM 923 C CA . LYS A 1 123 ? -3.181 -13.308 3.612 1.00 97.56 123 LYS A CA 1
ATOM 924 C C . LYS A 1 123 ? -2.037 -12.443 4.136 1.00 97.56 123 LYS A C 1
ATOM 926 O O . LYS A 1 123 ? -2.244 -11.632 5.036 1.00 97.56 123 LYS A O 1
ATOM 931 N N . ASN A 1 124 ? -0.847 -12.565 3.550 1.00 97.88 124 ASN A N 1
ATOM 932 C CA . ASN A 1 124 ? 0.317 -11.768 3.937 1.00 97.88 124 ASN A CA 1
ATOM 933 C C . ASN A 1 124 ? 0.104 -10.262 3.711 1.00 97.88 124 ASN A C 1
ATOM 935 O O . ASN A 1 124 ? 0.464 -9.464 4.577 1.00 97.88 124 ASN A O 1
ATOM 939 N N . ILE A 1 125 ? -0.520 -9.879 2.593 1.00 98.38 125 ILE A N 1
ATOM 940 C CA . ILE A 1 125 ? -0.910 -8.492 2.300 1.00 98.38 125 ILE A CA 1
ATOM 941 C C . ILE A 1 125 ? -1.887 -7.977 3.364 1.00 98.38 125 ILE A C 1
ATOM 943 O O . ILE A 1 125 ? -1.649 -6.924 3.956 1.00 98.38 125 ILE A O 1
ATOM 947 N N . GLY A 1 126 ? -2.943 -8.736 3.667 1.00 98.19 126 GLY A N 1
ATOM 948 C CA . GLY A 1 126 ? -3.924 -8.370 4.688 1.00 98.19 126 GLY A CA 1
ATOM 949 C C . GLY A 1 126 ? -3.304 -8.233 6.079 1.00 98.19 126 GLY A C 1
ATOM 950 O O . GLY A 1 126 ? -3.559 -7.253 6.777 1.00 98.19 126 GLY A O 1
ATOM 951 N N . ILE A 1 127 ? -2.421 -9.158 6.469 1.00 98.50 127 ILE A N 1
ATOM 952 C CA . ILE A 1 127 ? -1.682 -9.097 7.740 1.00 98.50 127 ILE A CA 1
ATOM 953 C C . ILE A 1 127 ? -0.788 -7.855 7.798 1.00 98.50 127 ILE A C 1
ATOM 955 O O . ILE A 1 127 ? -0.758 -7.173 8.827 1.00 98.50 127 ILE A O 1
ATOM 959 N N . PHE A 1 128 ? -0.068 -7.539 6.719 1.00 98.75 128 PHE A N 1
ATOM 960 C CA . PHE A 1 128 ? 0.751 -6.332 6.646 1.00 98.75 128 PHE A CA 1
ATOM 961 C C . PHE A 1 128 ? -0.100 -5.068 6.814 1.00 98.75 128 PHE A C 1
ATOM 963 O O . PHE A 1 128 ? 0.197 -4.258 7.692 1.00 98.75 128 PHE A O 1
ATOM 970 N N . LEU A 1 129 ? -1.184 -4.926 6.049 1.00 98.75 129 LEU A N 1
ATOM 971 C CA . LEU A 1 129 ? -2.056 -3.753 6.122 1.00 98.75 129 LEU A CA 1
ATOM 972 C C . LEU A 1 129 ? -2.703 -3.611 7.511 1.00 98.75 129 LEU A C 1
ATOM 974 O O . LEU A 1 129 ? -2.672 -2.529 8.092 1.00 98.75 129 LEU A O 1
ATOM 978 N N . LEU A 1 130 ? -3.187 -4.707 8.109 1.00 98.44 130 LEU A N 1
ATOM 979 C CA . LEU A 1 130 ? -3.680 -4.722 9.494 1.00 98.44 130 LEU A CA 1
ATOM 980 C C . LEU A 1 130 ? -2.604 -4.310 10.508 1.00 98.44 130 LEU A C 1
ATOM 982 O O . LEU A 1 130 ? -2.917 -3.659 11.504 1.00 98.44 130 LEU A O 1
ATOM 986 N N . THR A 1 131 ? -1.346 -4.690 10.275 1.00 98.38 131 THR A N 1
ATOM 987 C CA . THR A 1 131 ? -0.223 -4.292 11.138 1.00 98.38 131 THR A CA 1
ATOM 988 C C . THR A 1 131 ? -0.011 -2.781 11.098 1.00 98.38 131 THR A C 1
ATOM 990 O O . THR A 1 131 ? 0.203 -2.182 12.149 1.00 98.38 131 THR A O 1
ATOM 993 N N . ILE A 1 132 ? -0.125 -2.158 9.921 1.00 98.62 132 ILE A N 1
ATOM 994 C CA . ILE A 1 132 ? -0.059 -0.698 9.787 1.00 98.62 132 ILE A CA 1
ATOM 995 C C . ILE A 1 132 ? -1.255 -0.039 10.482 1.00 98.62 132 ILE A C 1
ATOM 997 O O . ILE A 1 132 ? -1.062 0.825 11.334 1.00 98.62 132 ILE A O 1
ATOM 1001 N N . VAL A 1 133 ? -2.482 -0.490 10.200 1.00 98.56 133 VAL A N 1
ATOM 1002 C CA . VAL A 1 133 ? -3.709 0.081 10.786 1.00 98.56 133 VAL A CA 1
ATOM 1003 C C . VAL A 1 133 ? -3.664 0.085 12.314 1.00 98.56 133 VAL A C 1
ATOM 1005 O O . VAL A 1 133 ? -3.948 1.106 12.935 1.00 98.56 133 VAL A O 1
ATOM 1008 N N . CYS A 1 134 ? -3.280 -1.036 12.922 1.00 96.44 134 CYS A N 1
ATOM 1009 C CA . CYS A 1 134 ? -3.290 -1.190 14.376 1.00 96.44 134 CYS A CA 1
ATOM 1010 C C . CYS A 1 134 ? -2.001 -0.713 15.069 1.00 96.44 134 CYS A C 1
ATOM 1012 O O . CYS A 1 134 ? -1.929 -0.782 16.294 1.00 96.44 134 CYS A O 1
ATOM 1014 N N . GLY A 1 135 ? -0.969 -0.305 14.322 1.00 96.19 135 GLY A N 1
ATOM 1015 C CA . GLY A 1 135 ? 0.370 -0.059 14.872 1.00 96.19 135 GLY A CA 1
ATOM 1016 C C . GLY A 1 135 ? 0.984 1.299 14.534 1.00 96.19 135 GLY A C 1
ATOM 1017 O O . GLY A 1 135 ? 1.857 1.760 15.272 1.00 96.19 135 GLY A O 1
ATOM 1018 N N . ASP A 1 136 ? 0.557 1.956 13.453 1.00 98.12 136 ASP A N 1
ATOM 1019 C CA . ASP A 1 136 ? 1.170 3.210 13.018 1.00 98.12 136 ASP A CA 1
ATOM 1020 C C . ASP A 1 136 ? 0.701 4.405 13.860 1.00 98.12 136 ASP A C 1
ATOM 1022 O O . ASP A 1 136 ? -0.478 4.562 14.215 1.00 98.12 136 ASP A O 1
ATOM 1026 N N . LYS A 1 137 ? 1.657 5.277 14.185 1.00 95.88 137 LYS A N 1
ATOM 1027 C CA . LYS A 1 137 ? 1.433 6.490 14.978 1.00 95.88 137 LYS A CA 1
ATOM 1028 C C . LYS A 1 137 ? 0.820 7.605 14.137 1.00 95.88 137 LYS A C 1
ATOM 1030 O O . LYS A 1 137 ? 0.063 8.418 14.673 1.00 95.88 137 LYS A O 1
ATOM 1035 N N . ASP A 1 138 ? 1.103 7.617 12.842 1.00 97.31 138 ASP A N 1
ATOM 1036 C CA . ASP A 1 138 ? 0.603 8.613 11.911 1.00 97.31 138 ASP A CA 1
ATOM 1037 C C . ASP A 1 138 ? -0.803 8.234 11.423 1.00 97.31 138 ASP A C 1
ATOM 1039 O O . ASP A 1 138 ? -1.020 7.171 10.841 1.00 97.31 138 ASP A O 1
ATOM 1043 N N . LEU A 1 139 ? -1.786 9.098 11.688 1.00 97.50 139 LEU A N 1
ATOM 1044 C CA . LEU A 1 139 ? -3.172 8.837 11.304 1.00 97.50 139 LEU A CA 1
ATOM 1045 C C . LEU A 1 139 ? -3.403 8.884 9.797 1.00 97.50 139 LEU A C 1
ATOM 1047 O O . LEU A 1 139 ? -4.336 8.229 9.328 1.00 97.50 139 LEU A O 1
ATOM 1051 N N . TRP A 1 140 ? -2.600 9.635 9.047 1.00 97.94 140 TRP A N 1
ATOM 1052 C CA . TRP A 1 140 ? -2.688 9.636 7.595 1.00 97.94 140 TRP A CA 1
ATOM 1053 C C . TRP A 1 140 ? -2.276 8.268 7.050 1.00 97.94 140 TRP A C 1
ATOM 1055 O O . TRP A 1 140 ? -3.058 7.650 6.330 1.00 97.94 140 TRP A O 1
ATOM 1065 N N . VAL A 1 141 ? -1.150 7.718 7.517 1.00 98.62 141 VAL A N 1
ATOM 1066 C CA . VAL A 1 141 ? -0.698 6.366 7.136 1.00 98.62 141 VAL A CA 1
ATOM 1067 C C . VAL A 1 141 ? -1.733 5.298 7.512 1.00 98.62 141 VAL A C 1
ATOM 1069 O O . VAL A 1 141 ? -2.063 4.442 6.691 1.00 98.62 141 VAL A O 1
ATOM 1072 N N . VAL A 1 1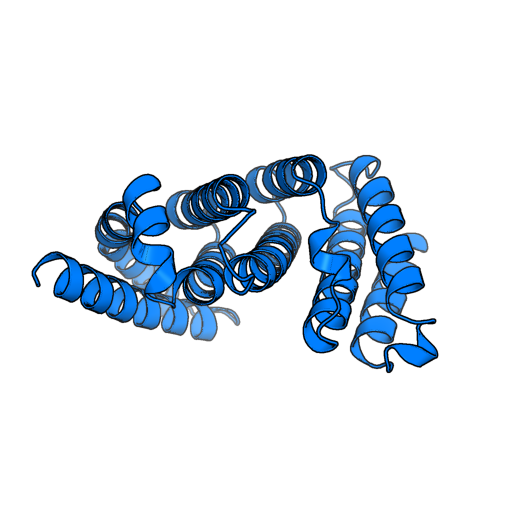42 ? -2.303 5.370 8.723 1.00 98.69 142 VAL A N 1
ATOM 1073 C CA . VAL A 1 142 ? -3.396 4.471 9.150 1.00 98.69 142 VAL A CA 1
ATOM 1074 C C . VAL A 1 142 ? -4.596 4.564 8.206 1.00 98.69 142 VAL A C 1
ATOM 1076 O O . VAL A 1 142 ? -5.206 3.547 7.885 1.00 98.69 142 VAL A O 1
ATOM 1079 N N . SER A 1 143 ? -4.950 5.772 7.770 1.00 98.56 143 SER A N 1
ATOM 1080 C CA . SER A 1 143 ? -6.118 6.002 6.914 1.00 98.56 143 SER A CA 1
ATOM 1081 C C . SER A 1 143 ? -5.917 5.434 5.513 1.00 98.56 143 SER A C 1
ATOM 1083 O O . SER A 1 143 ? -6.800 4.751 5.008 1.00 98.56 143 SER A O 1
ATOM 1085 N N . GLU A 1 144 ? -4.728 5.609 4.939 1.00 98.44 144 GLU A N 1
ATOM 1086 C CA . GLU A 1 144 ? -4.353 5.007 3.654 1.00 98.44 144 GLU A CA 1
ATOM 1087 C C . GLU A 1 144 ? -4.343 3.474 3.723 1.00 98.44 144 GLU A C 1
ATOM 1089 O O . GLU A 1 144 ? -4.774 2.799 2.788 1.00 98.44 144 GLU A O 1
ATOM 1094 N N . ALA A 1 145 ? -3.897 2.903 4.846 1.00 98.75 145 ALA A N 1
ATOM 1095 C CA . ALA A 1 145 ? -3.925 1.458 5.058 1.00 98.75 145 ALA A CA 1
ATOM 1096 C C . ALA A 1 145 ? -5.352 0.914 5.239 1.00 98.75 145 ALA A C 1
ATOM 1098 O O . ALA A 1 145 ? -5.637 -0.197 4.796 1.00 98.75 145 ALA A O 1
ATOM 1099 N N . LEU A 1 146 ? -6.254 1.687 5.852 1.00 98.69 146 LEU A N 1
ATOM 1100 C CA . LEU A 1 146 ? -7.675 1.346 5.934 1.00 98.69 146 LEU A CA 1
ATOM 1101 C C . LEU A 1 146 ? -8.330 1.335 4.553 1.00 98.69 146 LEU A C 1
ATOM 1103 O O . LEU A 1 146 ? -8.958 0.338 4.208 1.00 98.69 146 LEU A O 1
ATOM 1107 N N . ASP A 1 147 ? -8.154 2.394 3.761 1.00 98.25 147 ASP A N 1
ATOM 1108 C CA . ASP A 1 147 ? -8.711 2.450 2.404 1.00 98.25 147 ASP A CA 1
ATOM 1109 C C . ASP A 1 147 ? -8.147 1.311 1.539 1.00 98.25 147 ASP A C 1
ATOM 1111 O O . ASP A 1 147 ? -8.903 0.585 0.899 1.00 98.25 147 ASP A O 1
ATOM 1115 N N . SER A 1 148 ? -6.847 1.029 1.663 1.00 98.25 148 SER A N 1
ATOM 1116 C CA . SER A 1 148 ? -6.201 -0.122 1.021 1.00 98.25 148 SER A CA 1
ATOM 1117 C C . SER A 1 148 ? -6.809 -1.472 1.424 1.00 98.25 148 SER A C 1
ATOM 1119 O O .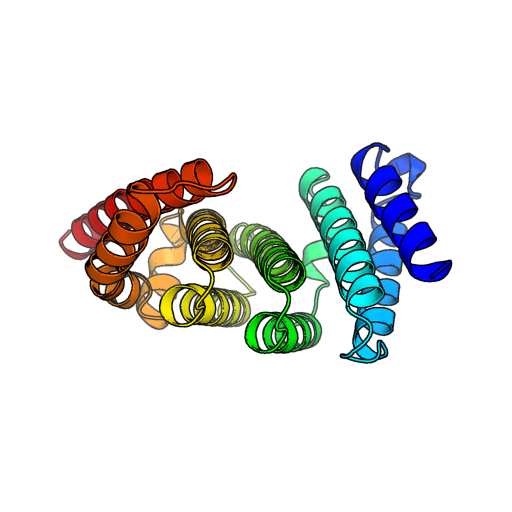 SER A 1 148 ? -6.966 -2.354 0.583 1.00 98.25 148 SER A O 1
ATOM 1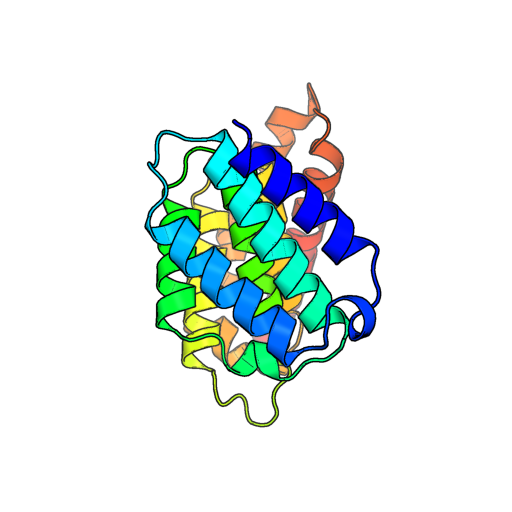121 N N . LEU A 1 149 ? -7.159 -1.668 2.702 1.00 97.94 149 LEU A N 1
ATOM 1122 C CA . LEU A 1 149 ? -7.857 -2.883 3.139 1.00 97.94 149 LEU A CA 1
ATOM 1123 C C . LEU A 1 149 ? -9.239 -2.994 2.499 1.00 97.94 149 LEU A C 1
ATOM 1125 O O . LEU A 1 149 ? -9.637 -4.095 2.129 1.00 97.94 149 LEU A O 1
ATOM 1129 N N . PHE A 1 150 ? -9.967 -1.885 2.379 1.00 96.94 150 PHE A N 1
ATOM 1130 C CA . PHE A 1 150 ? -11.300 -1.888 1.780 1.00 96.94 150 PHE A CA 1
ATOM 1131 C C . PHE A 1 150 ? -11.242 -2.169 0.280 1.00 96.94 150 PHE A C 1
ATOM 1133 O O . PHE A 1 150 ? -12.079 -2.917 -0.217 1.00 96.94 150 PHE A O 1
ATOM 1140 N N . ASP A 1 151 ? -10.234 -1.647 -0.415 1.00 96.12 151 ASP A N 1
ATOM 1141 C CA . ASP A 1 151 ? -10.025 -1.913 -1.838 1.00 96.12 151 ASP A CA 1
ATOM 1142 C C . ASP A 1 151 ? -9.687 -3.388 -2.099 1.00 96.12 151 ASP A C 1
ATOM 1144 O O . ASP A 1 151 ? -10.183 -3.981 -3.057 1.00 96.12 151 ASP A O 1
ATOM 1148 N N . VAL A 1 152 ? -8.859 -4.002 -1.244 1.00 96.50 152 VAL A N 1
ATOM 1149 C CA . VAL A 1 152 ? -8.435 -5.401 -1.417 1.00 96.50 152 VAL A CA 1
ATOM 1150 C C . VAL A 1 152 ? -9.510 -6.388 -0.954 1.00 96.50 152 VAL A C 1
ATOM 1152 O O . VAL A 1 152 ? -9.772 -7.349 -1.670 1.00 96.50 152 VAL A O 1
ATOM 1155 N N . PHE A 1 153 ? -10.126 -6.163 0.214 1.00 95.62 153 PHE A N 1
ATOM 1156 C CA . PHE A 1 153 ? -11.014 -7.110 0.918 1.00 95.62 153 PHE A CA 1
ATOM 1157 C C . PHE A 1 153 ? -12.489 -6.667 0.958 1.00 95.62 153 PHE A C 1
ATOM 1159 O O . PHE A 1 153 ? -13.281 -7.123 1.789 1.00 95.62 153 PHE A O 1
ATOM 1166 N N . GLY A 1 154 ? -12.873 -5.743 0.074 1.00 92.00 154 GLY A N 1
ATOM 1167 C CA . GLY A 1 154 ? -14.249 -5.258 -0.060 1.00 92.00 154 GLY A CA 1
ATOM 1168 C C . GLY A 1 154 ? -15.232 -6.322 -0.546 1.00 92.00 154 GLY A C 1
ATOM 1169 O O . GLY A 1 154 ? -16.394 -6.309 -0.145 1.00 92.00 154 GLY A O 1
ATOM 1170 N N . GLU A 1 155 ? -14.749 -7.250 -1.369 1.00 90.69 155 GLU A N 1
ATOM 1171 C CA . GLU A 1 155 ? -15.557 -8.276 -2.024 1.00 90.69 155 GLU A CA 1
ATOM 1172 C C . GLU A 1 155 ? -15.774 -9.511 -1.135 1.00 90.69 155 GLU A C 1
ATOM 1174 O O . GLU A 1 155 ? -14.911 -9.905 -0.347 1.00 90.69 155 GLU A O 1
ATOM 1179 N N . ASP A 1 156 ? -16.935 -10.151 -1.283 1.00 89.62 156 ASP A N 1
ATOM 1180 C CA . ASP A 1 156 ? -17.363 -11.254 -0.411 1.00 89.62 156 ASP A CA 1
ATOM 1181 C C . ASP A 1 156 ? -16.652 -12.583 -0.702 1.00 89.62 156 ASP A C 1
ATOM 1183 O O . ASP A 1 156 ? -16.554 -13.446 0.170 1.00 89.62 156 ASP A O 1
ATOM 1187 N N . HIS A 1 157 ? -16.120 -12.780 -1.914 1.00 89.81 157 HIS A N 1
ATOM 1188 C CA . HIS A 1 157 ? -15.401 -14.016 -2.258 1.00 89.81 157 HIS A CA 1
ATOM 1189 C C . HIS A 1 157 ? -14.090 -14.184 -1.477 1.00 89.81 157 HIS A C 1
ATOM 1191 O O . HIS A 1 157 ? -13.489 -15.256 -1.509 1.00 89.81 157 HIS A O 1
ATOM 1197 N N . LEU A 1 158 ? -13.659 -13.143 -0.761 1.00 92.38 158 LEU A N 1
ATOM 1198 C CA . LEU A 1 158 ? -12.472 -13.132 0.090 1.00 92.38 158 LEU A CA 1
ATOM 1199 C C . LEU A 1 158 ? -12.798 -13.369 1.571 1.00 92.38 158 LEU A C 1
ATOM 1201 O O . LEU A 1 158 ? -11.881 -13.391 2.390 1.00 92.38 158 LEU A O 1
ATOM 1205 N N . ASP A 1 159 ? -14.066 -13.597 1.934 1.00 91.25 159 ASP A N 1
ATOM 1206 C CA . ASP A 1 159 ? -14.497 -13.759 3.330 1.00 91.25 159 ASP A CA 1
ATOM 1207 C C . ASP A 1 159 ? -13.763 -14.907 4.062 1.00 91.25 159 ASP A C 1
ATOM 1209 O O . ASP A 1 159 ? -13.542 -14.838 5.274 1.00 91.25 159 ASP A O 1
ATOM 1213 N N . SER A 1 160 ? -13.331 -15.951 3.343 1.00 92.12 160 SER A N 1
ATOM 1214 C CA . SER A 1 160 ? -12.502 -17.027 3.910 1.00 92.12 160 SER A CA 1
ATOM 1215 C C . SER A 1 160 ? -11.119 -16.527 4.341 1.00 92.12 160 SER A C 1
ATOM 1217 O O . SER A 1 160 ? -10.641 -16.863 5.425 1.00 92.12 160 SER A O 1
ATOM 1219 N N . ILE A 1 161 ? -10.498 -15.663 3.536 1.00 94.44 161 ILE A N 1
ATOM 1220 C CA . ILE A 1 161 ? -9.220 -15.022 3.853 1.00 94.44 161 ILE A CA 1
ATOM 1221 C C . ILE A 1 161 ? -9.403 -14.047 5.018 1.00 94.44 161 ILE A C 1
ATOM 1223 O O . ILE A 1 161 ? -8.597 -14.058 5.951 1.00 94.44 161 ILE A O 1
ATOM 1227 N N . ASP A 1 162 ? -10.481 -13.258 5.003 1.00 92.31 162 ASP A N 1
ATOM 1228 C CA . ASP A 1 162 ? -10.830 -12.329 6.081 1.00 92.31 162 ASP A CA 1
ATOM 1229 C C . ASP A 1 162 ? -10.950 -13.042 7.430 1.00 92.31 162 ASP A C 1
ATOM 1231 O O . ASP A 1 162 ? -10.480 -12.531 8.456 1.00 92.31 162 ASP A O 1
ATOM 1235 N N . HIS A 1 163 ? -11.580 -14.220 7.433 1.00 93.75 163 HIS A N 1
ATOM 1236 C CA . HIS A 1 163 ? -11.701 -15.071 8.607 1.00 93.75 163 HIS A CA 1
ATOM 1237 C C . HIS A 1 163 ? -10.330 -15.566 9.081 1.00 93.75 163 HIS A C 1
ATOM 1239 O O . HIS A 1 163 ? -9.994 -15.395 10.254 1.00 93.75 163 HIS A O 1
ATOM 1245 N N . ASP A 1 164 ? -9.519 -16.109 8.173 1.00 95.81 164 ASP A N 1
ATOM 1246 C CA . ASP A 1 164 ? -8.213 -16.692 8.493 1.00 95.81 164 ASP A CA 1
ATOM 1247 C C . ASP A 1 164 ? -7.233 -15.681 9.103 1.00 95.81 164 ASP A C 1
ATOM 1249 O O . ASP A 1 164 ? -6.478 -16.019 10.017 1.00 95.81 164 ASP A O 1
ATOM 1253 N N . ILE A 1 165 ? -7.252 -14.426 8.642 1.00 96.88 165 ILE A N 1
ATOM 1254 C CA . ILE A 1 165 ? -6.386 -13.367 9.192 1.00 96.88 165 ILE A CA 1
ATOM 1255 C C . ILE A 1 165 ? -7.028 -12.612 10.370 1.00 96.88 165 ILE A C 1
ATOM 1257 O O . ILE A 1 165 ? -6.396 -11.742 10.980 1.00 96.88 165 ILE A O 1
ATOM 1261 N N . GLY A 1 166 ? -8.283 -12.927 10.708 1.00 96.31 166 GLY A N 1
ATOM 1262 C CA . GLY A 1 166 ? -9.050 -12.246 11.750 1.00 96.31 166 GLY A CA 1
ATOM 1263 C C . GLY A 1 166 ? -9.296 -10.764 11.447 1.00 96.31 166 GLY A C 1
ATOM 1264 O O . GLY A 1 166 ? -9.288 -9.945 12.372 1.00 96.31 166 GLY A O 1
ATOM 1265 N N . LEU A 1 167 ? -9.487 -10.408 10.170 1.00 96.50 167 LEU A N 1
ATOM 1266 C CA . LEU A 1 167 ? -9.610 -9.027 9.686 1.00 96.50 167 LEU A CA 1
ATOM 1267 C C . LEU A 1 167 ? -10.719 -8.273 10.426 1.00 96.50 167 LEU A C 1
ATOM 1269 O O . LEU A 1 167 ? -10.466 -7.273 11.102 1.00 96.50 167 LEU A O 1
ATOM 1273 N N . THR A 1 168 ? -11.948 -8.785 10.335 1.00 95.88 168 THR A N 1
ATOM 1274 C CA . THR A 1 168 ? -13.137 -8.133 10.901 1.00 95.88 168 THR A CA 1
ATOM 1275 C C . THR A 1 168 ? -13.030 -7.979 12.419 1.00 95.88 168 THR A C 1
ATOM 1277 O O . THR A 1 168 ? -13.360 -6.922 12.960 1.00 95.88 168 THR A O 1
ATOM 1280 N N . ASP A 1 169 ? -12.511 -8.993 13.114 1.00 96.12 169 ASP A N 1
ATOM 1281 C CA . ASP A 1 169 ? -12.384 -8.974 14.574 1.00 96.12 169 ASP A CA 1
ATOM 1282 C C . ASP A 1 169 ? -11.340 -7.941 15.037 1.00 96.12 169 ASP A C 1
ATOM 1284 O O . ASP A 1 169 ? -11.568 -7.215 16.010 1.00 96.12 169 ASP A O 1
ATOM 1288 N N . ARG A 1 170 ? -10.207 -7.826 14.330 1.00 97.81 170 ARG A N 1
ATOM 1289 C CA . ARG A 1 170 ? -9.170 -6.819 14.613 1.00 97.81 170 ARG A CA 1
ATOM 1290 C C . ARG A 1 170 ? -9.666 -5.403 14.327 1.00 97.81 170 ARG A C 1
ATOM 1292 O O . ARG A 1 170 ? -9.545 -4.540 15.195 1.00 97.81 170 ARG A O 1
ATOM 1299 N N . LEU A 1 171 ? -10.294 -5.177 13.172 1.00 98.25 171 LEU A N 1
ATOM 1300 C CA . LEU A 1 171 ? -10.854 -3.870 12.817 1.00 98.25 171 LEU A CA 1
ATOM 1301 C C . LEU A 1 171 ? -11.964 -3.444 13.786 1.00 98.25 171 LEU A C 1
ATOM 1303 O O . LEU A 1 171 ? -11.991 -2.293 14.220 1.00 98.25 171 LEU A O 1
ATOM 1307 N N . SER A 1 172 ? -12.832 -4.369 14.208 1.00 97.81 172 SER A N 1
ATOM 1308 C CA . SER A 1 172 ? -13.871 -4.081 15.203 1.00 97.81 172 SER A CA 1
ATOM 1309 C C . SER A 1 172 ? -13.288 -3.623 16.541 1.00 97.81 172 SER A C 1
ATOM 1311 O O . SER A 1 172 ? -13.843 -2.719 17.168 1.00 97.81 172 SER A O 1
ATOM 1313 N N . LYS A 1 173 ? -12.174 -4.220 16.983 1.00 97.75 173 LYS A N 1
ATOM 1314 C CA . LYS A 1 173 ? -11.462 -3.802 18.202 1.00 97.75 173 LYS A CA 1
ATOM 1315 C C . LYS A 1 173 ? -10.755 -2.456 18.033 1.00 97.75 173 LYS A C 1
ATOM 1317 O O . LYS A 1 173 ? -10.633 -1.727 19.010 1.00 97.75 173 LYS A O 1
ATOM 1322 N N . PHE A 1 174 ? -10.342 -2.113 16.814 1.00 98.25 174 PHE A N 1
ATOM 1323 C CA . PHE A 1 174 ? -9.665 -0.854 16.503 1.00 98.25 174 PHE A CA 1
ATOM 1324 C C . PHE A 1 174 ? -10.620 0.346 16.341 1.00 98.25 174 PHE A C 1
ATOM 1326 O O . PHE A 1 174 ? -10.230 1.486 16.591 1.00 98.25 174 PHE A O 1
ATOM 1333 N N . VAL A 1 175 ? -11.895 0.130 15.984 1.00 98.50 175 VAL A N 1
ATOM 1334 C CA . VAL A 1 175 ? -12.896 1.207 15.794 1.00 98.50 175 VAL A CA 1
ATOM 1335 C C . VAL A 1 175 ? -12.919 2.253 16.931 1.00 98.50 175 VAL A C 1
ATOM 1337 O O . VAL A 1 175 ? -12.945 3.450 16.620 1.00 98.50 175 VAL A O 1
ATOM 1340 N N . PRO A 1 176 ? -12.940 1.882 18.230 1.00 98.25 176 PRO A N 1
ATOM 1341 C CA . PRO A 1 176 ? -12.927 2.856 19.322 1.00 98.25 176 PRO A CA 1
ATOM 1342 C C . PRO A 1 176 ? -11.647 3.700 19.361 1.00 98.25 176 PRO A C 1
ATOM 1344 O O . PRO A 1 176 ? -11.722 4.910 19.582 1.00 98.25 176 PRO A O 1
ATOM 1347 N N . GLU A 1 177 ? -10.493 3.085 19.100 1.00 97.75 177 GLU A N 1
ATOM 1348 C CA . GLU A 1 177 ? -9.203 3.774 19.062 1.00 97.75 177 GLU A CA 1
ATOM 1349 C C . GLU A 1 177 ? -9.164 4.792 17.922 1.00 97.75 177 GLU A C 1
ATOM 1351 O O . GLU A 1 177 ? -8.879 5.967 18.163 1.00 97.75 177 GLU A O 1
ATOM 1356 N N . MET A 1 178 ? -9.555 4.388 16.708 1.00 97.88 178 MET A N 1
ATOM 1357 C CA . MET A 1 178 ? -9.630 5.290 15.556 1.00 97.88 178 MET A CA 1
ATOM 1358 C C . MET A 1 178 ? -10.528 6.497 15.855 1.00 97.88 178 MET A C 1
ATOM 1360 O O . MET A 1 178 ? -10.143 7.643 15.626 1.00 97.88 178 MET A O 1
ATOM 1364 N N . LYS A 1 179 ? -11.714 6.275 16.442 1.00 98.12 179 LYS A N 1
ATOM 1365 C CA . LYS A 1 179 ? -12.611 7.369 16.857 1.00 98.12 179 LYS A CA 1
ATOM 1366 C C . LYS A 1 179 ? -11.932 8.327 17.835 1.00 98.12 179 LYS A C 1
ATOM 1368 O O . LYS A 1 179 ? -12.051 9.539 17.660 1.00 98.12 179 LYS A O 1
ATOM 1373 N N . SER A 1 180 ? -11.242 7.794 18.842 1.00 97.69 180 SER A N 1
ATOM 1374 C CA . SER A 1 180 ? -10.521 8.590 19.839 1.00 97.69 180 SER A CA 1
ATOM 1375 C C . SER A 1 180 ? -9.431 9.446 19.188 1.00 97.69 180 SER A C 1
ATOM 1377 O O . SER A 1 180 ? -9.439 10.670 19.332 1.00 97.69 180 SER A O 1
ATOM 1379 N N . ARG A 1 181 ? -8.565 8.828 18.376 1.00 96.75 181 ARG A N 1
ATOM 1380 C CA . ARG A 1 181 ? -7.461 9.504 17.682 1.00 96.75 181 ARG A CA 1
ATOM 1381 C C . ARG A 1 181 ? -7.960 10.602 16.731 1.00 96.75 181 ARG A C 1
ATOM 1383 O O . ARG A 1 181 ? -7.462 11.724 16.790 1.00 96.75 181 ARG A O 1
ATOM 1390 N N . VAL A 1 182 ? -9.008 10.348 15.937 1.00 97.12 182 VAL A N 1
ATOM 1391 C CA . VAL A 1 182 ? -9.609 11.372 15.054 1.00 97.12 182 VAL A CA 1
ATOM 1392 C C . VAL A 1 182 ? -10.228 12.532 15.847 1.00 97.12 182 VAL A C 1
ATOM 1394 O O . VAL A 1 182 ? -10.166 13.686 15.419 1.00 97.12 182 VAL A O 1
ATOM 1397 N N . ASN A 1 183 ? -10.830 12.262 17.009 1.00 96.38 183 ASN A N 1
ATOM 1398 C CA . ASN A 1 183 ? -11.413 13.314 17.848 1.00 96.38 183 ASN A CA 1
ATOM 1399 C C . ASN A 1 183 ? -10.353 14.265 18.427 1.00 96.38 183 ASN A C 1
ATOM 1401 O O . ASN A 1 183 ? -10.657 15.443 18.619 1.00 96.38 183 ASN A O 1
ATOM 1405 N N . LEU A 1 184 ? -9.130 13.782 18.676 1.00 95.31 184 LEU A N 1
ATOM 1406 C CA . LEU A 1 184 ? -8.018 14.616 19.144 1.00 95.31 184 LEU A CA 1
ATOM 1407 C C . LEU A 1 184 ? -7.600 15.637 18.080 1.00 95.31 184 LEU A C 1
ATOM 1409 O O . LEU A 1 184 ? -7.511 16.828 18.378 1.00 95.31 184 LEU A O 1
ATOM 1413 N N . ILE A 1 185 ? -7.425 15.196 16.831 1.00 94.81 185 ILE A N 1
ATOM 1414 C CA . ILE A 1 185 ? -6.981 16.076 15.737 1.00 94.81 185 ILE A CA 1
ATOM 1415 C C . ILE A 1 185 ? -8.098 16.980 15.199 1.00 94.81 185 ILE A C 1
ATOM 1417 O O . ILE A 1 185 ? -7.823 18.043 14.655 1.00 94.81 185 ILE A O 1
ATOM 1421 N N . LYS A 1 186 ? -9.377 16.636 15.423 1.00 93.50 186 LYS A N 1
ATOM 1422 C CA . LYS A 1 186 ? -10.534 17.442 14.983 1.00 93.50 186 LYS A CA 1
ATOM 1423 C C . LYS A 1 186 ? -10.497 18.894 15.480 1.00 93.50 186 LYS A C 1
ATOM 1425 O O . LYS A 1 186 ? -11.098 19.764 14.858 1.00 93.50 186 LYS A O 1
ATOM 1430 N N . ARG A 1 187 ? -9.833 19.158 16.609 1.00 91.81 187 ARG A N 1
ATOM 1431 C CA . ARG A 1 187 ? -9.717 20.507 17.189 1.00 91.81 187 ARG A CA 1
ATOM 1432 C C . ARG A 1 187 ? -8.757 21.411 16.415 1.00 91.81 187 ARG A C 1
ATOM 1434 O O . ARG A 1 187 ? -8.922 22.624 16.453 1.00 91.81 187 ARG A O 1
ATOM 1441 N N . LYS A 1 188 ? -7.764 20.824 15.748 1.00 92.81 188 LYS A N 1
ATOM 1442 C CA . LYS A 1 188 ? -6.774 21.521 14.927 1.00 92.81 188 LYS A CA 1
ATOM 1443 C C . LYS A 1 188 ? -6.474 20.653 13.696 1.00 92.81 188 LYS A C 1
ATOM 1445 O O . LYS A 1 188 ? -5.450 19.973 13.685 1.00 92.81 188 LYS A O 1
ATOM 1450 N N . PRO A 1 189 ? -7.401 20.612 12.724 1.00 92.00 189 PRO A N 1
ATOM 1451 C CA . PRO A 1 189 ? -7.245 19.782 11.539 1.00 92.00 189 PRO A CA 1
ATOM 1452 C C . PRO A 1 189 ? -6.099 20.306 10.670 1.00 92.00 189 PRO A C 1
ATOM 1454 O O . PRO A 1 189 ? -5.952 21.517 10.496 1.00 92.00 189 PRO A O 1
ATOM 1457 N N . ASP A 1 190 ? -5.306 19.386 10.139 1.00 94.12 190 ASP A N 1
ATOM 1458 C CA . ASP A 1 190 ? -4.326 19.638 9.086 1.00 94.12 190 ASP A CA 1
ATOM 1459 C C . ASP A 1 190 ? -4.922 19.302 7.707 1.00 94.12 190 ASP A C 1
ATOM 1461 O O . ASP A 1 190 ? -6.124 19.047 7.566 1.00 94.12 190 ASP A O 1
ATOM 1465 N N . GLU A 1 191 ? -4.076 19.305 6.679 1.00 95.31 191 GLU A N 1
ATOM 1466 C CA . GLU A 1 191 ? -4.466 18.980 5.306 1.00 95.31 191 GLU A CA 1
ATOM 1467 C C . GLU A 1 191 ? -4.947 17.531 5.117 1.00 95.31 191 GLU A C 1
ATOM 1469 O O . GLU A 1 191 ? -5.750 17.269 4.220 1.00 95.31 191 GLU A O 1
ATOM 1474 N N . HIS A 1 192 ? -4.541 16.597 5.984 1.00 95.69 192 HIS A N 1
ATOM 1475 C CA . HIS A 1 192 ? -4.924 15.185 5.900 1.00 95.69 192 HIS A CA 1
ATOM 1476 C C . HIS A 1 192 ? -6.235 14.871 6.632 1.00 95.69 192 HIS A C 1
ATOM 1478 O O . HIS A 1 192 ? -6.826 13.806 6.419 1.00 95.69 192 HIS A O 1
ATOM 1484 N N . TYR A 1 193 ? -6.746 15.788 7.462 1.00 97.25 193 TYR A N 1
ATOM 1485 C CA . TYR A 1 193 ? -7.987 15.589 8.216 1.00 97.25 193 TYR A CA 1
ATOM 1486 C C . TYR A 1 193 ? -9.183 15.091 7.375 1.00 97.25 193 TYR A C 1
ATOM 1488 O O . TYR A 1 193 ? -9.892 14.195 7.853 1.00 97.25 193 TYR A O 1
ATOM 1496 N N . PRO A 1 194 ? -9.447 15.595 6.148 1.00 96.50 194 PRO A N 1
ATOM 1497 C CA . PRO A 1 194 ? -10.555 15.103 5.327 1.00 96.50 194 PRO A CA 1
ATOM 1498 C C . PRO A 1 194 ? -10.441 13.610 4.990 1.00 96.50 194 PRO A C 1
ATOM 1500 O O . PRO A 1 194 ? -11.426 12.876 5.119 1.00 96.50 194 PRO A O 1
ATOM 1503 N N . VAL A 1 195 ? -9.239 13.150 4.628 1.00 96.19 195 VAL A N 1
ATOM 1504 C CA . VAL A 1 195 ? -8.955 11.737 4.324 1.00 96.19 195 VAL A CA 1
ATOM 1505 C C . VAL A 1 195 ? -9.137 10.895 5.586 1.00 96.19 195 VAL A C 1
ATOM 1507 O O . VAL A 1 195 ? -9.896 9.927 5.586 1.00 96.19 195 VAL A O 1
ATOM 1510 N N . ILE A 1 196 ? -8.574 11.341 6.712 1.00 98.06 196 ILE A N 1
ATOM 1511 C CA . ILE A 1 196 ? -8.664 10.639 8.000 1.00 98.06 196 ILE A CA 1
ATOM 1512 C C . ILE A 1 196 ? -10.117 10.502 8.485 1.00 98.06 196 ILE A C 1
ATOM 1514 O O . ILE A 1 196 ? -10.552 9.452 8.975 1.00 98.06 196 ILE A O 1
ATOM 1518 N N . SER A 1 197 ? -10.908 11.566 8.350 1.00 97.38 197 SER A N 1
ATOM 1519 C CA . SER A 1 197 ? -12.322 11.564 8.731 1.00 97.38 197 SER A CA 1
ATOM 1520 C C . SER A 1 197 ? -13.155 10.618 7.854 1.00 97.38 197 SER A C 1
ATOM 1522 O O . SER A 1 197 ? -14.061 9.934 8.356 1.00 97.38 197 SER A O 1
ATOM 1524 N N . THR A 1 198 ? -12.822 10.542 6.563 1.00 98.06 198 THR A N 1
ATOM 1525 C CA . THR A 1 198 ? -13.461 9.643 5.593 1.00 98.06 198 THR A CA 1
ATOM 1526 C C . THR A 1 198 ? -13.133 8.186 5.907 1.00 98.06 198 THR A C 1
ATOM 1528 O O . THR A 1 198 ? -14.060 7.399 6.117 1.00 98.06 198 THR A O 1
ATOM 1531 N N . ALA A 1 199 ? -11.854 7.852 6.097 1.00 98.12 199 ALA A N 1
ATOM 1532 C CA . ALA A 1 199 ? -11.404 6.507 6.455 1.00 98.12 199 ALA A CA 1
ATOM 1533 C C . ALA A 1 199 ? -12.063 5.997 7.749 1.00 98.12 199 ALA A C 1
ATOM 1535 O O . ALA A 1 199 ? -12.558 4.871 7.803 1.00 98.12 199 ALA A O 1
ATOM 1536 N N . LYS A 1 200 ? -12.197 6.844 8.783 1.00 98.38 200 LYS A N 1
ATOM 1537 C CA . LYS A 1 200 ? -12.947 6.496 10.009 1.00 98.38 200 LYS A CA 1
ATOM 1538 C C . LYS A 1 200 ? -14.404 6.126 9.710 1.00 98.38 200 LYS A C 1
ATOM 1540 O O . LYS A 1 200 ? -14.947 5.195 10.307 1.00 98.38 200 LYS A O 1
ATOM 1545 N N . THR A 1 201 ? -15.066 6.890 8.845 1.00 98.25 201 THR A N 1
ATOM 1546 C CA . THR A 1 201 ? -16.469 6.646 8.484 1.00 98.25 201 THR A CA 1
ATOM 1547 C C . THR A 1 201 ? -16.608 5.332 7.719 1.00 98.25 201 THR A C 1
ATOM 1549 O O . THR A 1 201 ? -17.494 4.534 8.037 1.00 98.25 201 THR A O 1
ATOM 1552 N N . ASN A 1 202 ? -15.700 5.080 6.776 1.00 98.38 202 ASN A N 1
ATOM 1553 C CA . ASN A 1 202 ? -15.649 3.849 5.994 1.00 98.38 202 ASN A CA 1
ATOM 1554 C C . ASN A 1 202 ? -15.360 2.631 6.875 1.00 98.38 202 ASN A C 1
ATOM 1556 O O . ASN A 1 202 ? -16.097 1.654 6.792 1.00 98.38 202 ASN A O 1
ATOM 1560 N N . LEU A 1 203 ? -14.425 2.727 7.825 1.00 98.69 203 LEU A N 1
ATOM 1561 C CA . LEU A 1 203 ? -14.138 1.672 8.803 1.00 98.69 203 LEU A CA 1
ATOM 1562 C C . LEU A 1 203 ? -15.387 1.237 9.581 1.00 98.69 203 LEU A C 1
ATOM 1564 O O . LEU A 1 203 ? -15.668 0.046 9.705 1.00 98.69 203 LEU A O 1
ATOM 1568 N N . ILE A 1 204 ? -16.166 2.194 10.095 1.00 98.25 204 ILE A N 1
ATOM 1569 C CA . ILE A 1 204 ? -17.389 1.883 10.852 1.00 98.25 204 ILE A CA 1
ATOM 1570 C C . ILE A 1 204 ? -1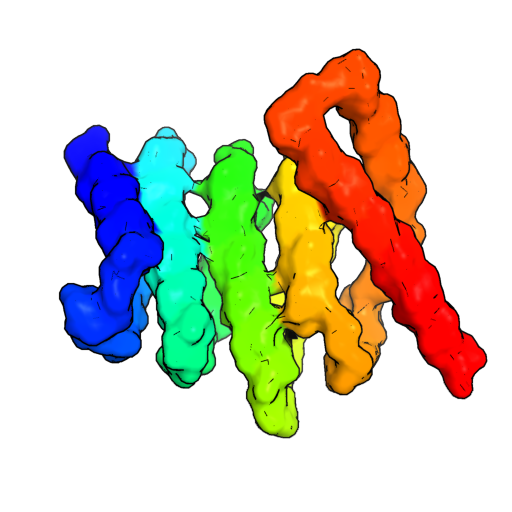8.404 1.151 9.964 1.00 98.25 204 ILE A C 1
ATOM 1572 O O . ILE A 1 204 ? -19.050 0.204 10.418 1.00 98.25 204 ILE A O 1
ATOM 1576 N N . ARG A 1 205 ? -18.554 1.588 8.708 1.00 98.06 205 ARG A N 1
ATOM 1577 C CA . ARG A 1 205 ? -19.467 0.969 7.737 1.00 98.06 205 ARG A CA 1
ATOM 1578 C C . ARG A 1 205 ? -19.010 -0.440 7.366 1.00 98.06 205 ARG A C 1
ATOM 1580 O O . ARG A 1 205 ? -19.820 -1.359 7.445 1.00 98.06 205 ARG A O 1
ATOM 1587 N N . PHE A 1 206 ? -17.730 -0.603 7.047 1.00 97.12 206 PHE A N 1
ATOM 1588 C CA . PHE A 1 206 ? -17.118 -1.870 6.662 1.00 97.12 206 PHE A CA 1
ATOM 1589 C C . PHE A 1 206 ? -17.266 -2.926 7.763 1.00 97.12 206 PHE A C 1
ATOM 1591 O O . PHE A 1 206 ? -17.806 -4.004 7.524 1.00 97.12 206 PHE A O 1
ATOM 1598 N N . VAL A 1 207 ? -16.901 -2.589 9.007 1.00 97.06 207 VAL A N 1
ATOM 1599 C CA . VAL A 1 207 ? -17.044 -3.503 10.153 1.00 97.06 207 VAL A CA 1
ATOM 1600 C C . VAL A 1 207 ? -18.508 -3.878 10.385 1.00 97.06 207 VAL A C 1
ATOM 1602 O O . VAL A 1 207 ? -18.819 -5.050 10.592 1.00 97.06 207 VAL A O 1
ATOM 1605 N N . LYS A 1 208 ? -19.431 -2.907 10.332 1.00 96.69 208 LYS A N 1
ATOM 1606 C CA . LYS A 1 208 ? -20.866 -3.179 10.503 1.00 96.69 208 LYS A CA 1
ATOM 1607 C C . LYS A 1 208 ? -21.384 -4.142 9.430 1.00 96.69 208 LYS A C 1
ATOM 1609 O O . LYS A 1 208 ? -22.137 -5.056 9.762 1.00 96.69 208 LYS A O 1
ATOM 1614 N N . TYR A 1 209 ? -20.981 -3.935 8.178 1.00 95.62 209 TYR A N 1
ATOM 1615 C CA . TYR A 1 209 ? -21.333 -4.796 7.054 1.00 95.62 209 TYR A CA 1
ATOM 1616 C C . TYR A 1 209 ? -20.823 -6.229 7.267 1.00 95.62 209 TYR A C 1
ATOM 1618 O O . TYR A 1 209 ? -21.641 -7.145 7.376 1.00 95.62 209 TYR A O 1
ATOM 1626 N N . LYS A 1 210 ? -19.512 -6.425 7.460 1.00 92.94 210 LYS A N 1
ATOM 1627 C CA . LYS A 1 210 ? -18.919 -7.764 7.645 1.00 92.94 210 LYS A CA 1
ATOM 1628 C C . LYS A 1 210 ? -19.493 -8.503 8.867 1.00 92.94 210 LYS A C 1
ATOM 1630 O O . LYS A 1 210 ? -19.791 -9.693 8.793 1.00 92.94 210 LYS A O 1
ATOM 1635 N N . LEU A 1 211 ? -19.756 -7.803 9.978 1.00 92.94 211 LEU A N 1
ATOM 1636 C CA . LEU A 1 211 ? -20.383 -8.411 11.164 1.00 92.94 211 LEU A CA 1
ATOM 1637 C C . LEU A 1 211 ? -21.840 -8.837 10.946 1.00 92.94 211 LEU A C 1
ATOM 1639 O O . LEU A 1 211 ? -22.285 -9.794 11.580 1.00 92.94 211 LEU A O 1
ATOM 1643 N N . SER A 1 212 ? -22.599 -8.136 10.099 1.00 91.56 212 SER A N 1
ATOM 1644 C CA . SER A 1 212 ? -23.969 -8.555 9.769 1.00 91.56 212 SER A CA 1
ATOM 1645 C C . SER A 1 212 ? -23.998 -9.854 8.964 1.00 91.56 212 SER A C 1
ATOM 1647 O O . SER A 1 212 ? -24.871 -10.686 9.199 1.00 91.56 212 SER A O 1
ATOM 1649 N N . LYS A 1 213 ? -22.995 -10.075 8.106 1.00 82.94 213 LYS A N 1
ATOM 1650 C CA . LYS A 1 213 ? -22.857 -11.305 7.321 1.00 82.94 213 LYS A CA 1
ATOM 1651 C C . LYS A 1 213 ? -22.440 -12.516 8.139 1.00 82.94 213 LYS A C 1
ATOM 1653 O O . LYS A 1 213 ? -23.023 -13.569 7.960 1.00 82.94 213 LYS A O 1
ATOM 1658 N N . LYS A 1 214 ? -21.539 -12.357 9.117 1.00 72.06 214 LYS A N 1
ATOM 1659 C CA . LYS A 1 214 ? -21.124 -13.452 10.025 1.00 72.06 214 LYS A CA 1
ATOM 1660 C C . LYS A 1 214 ? -22.286 -14.066 10.834 1.00 72.06 214 LYS A C 1
ATOM 1662 O O . LYS A 1 214 ? -22.120 -15.120 11.434 1.00 72.06 214 LYS A O 1
ATOM 1667 N N . LYS A 1 215 ? -23.426 -13.371 10.927 1.00 58.44 215 LYS A N 1
ATOM 1668 C CA . LYS A 1 215 ? -24.628 -13.814 11.655 1.00 58.44 215 LYS A CA 1
ATOM 1669 C C . LYS A 1 215 ? -25.683 -14.486 10.767 1.00 58.44 215 LYS A C 1
ATOM 1671 O O . LYS A 1 215 ? -26.680 -14.944 11.320 1.00 58.44 215 LYS A O 1
ATOM 1676 N N . SER A 1 216 ? -25.506 -14.455 9.446 1.00 47.75 216 SER A N 1
ATOM 1677 C CA . SER A 1 216 ? -26.397 -15.090 8.463 1.00 47.75 216 SER A CA 1
ATOM 1678 C C . SER A 1 216 ? -25.857 -16.463 8.089 1.00 47.75 216 SER A C 1
ATOM 1680 O O . SER A 1 216 ? -26.695 -17.348 7.826 1.00 47.75 216 SER A O 1
#

InterPro domains:
  IPR011989 Armadillo-like helical [G3DSA:1.25.10.10] (1-216)
  IPR016024 Armadillo-type fold [SSF48371] (2-155)
  IPR052616 SYO1-like [PTHR13347] (2-215)
  IPR057990 SYO1-like, TPR repeats [PF25567] (1-213)

pLDDT: mean 94.97, std 5.87, range [47.75, 98.75]